Protein AF-A0A2N7QFS5-F1 (afdb_monomer)

Solvent-accessible surface area (backbone atoms only — not comparable to full-atom values): 12813 Å² total; pe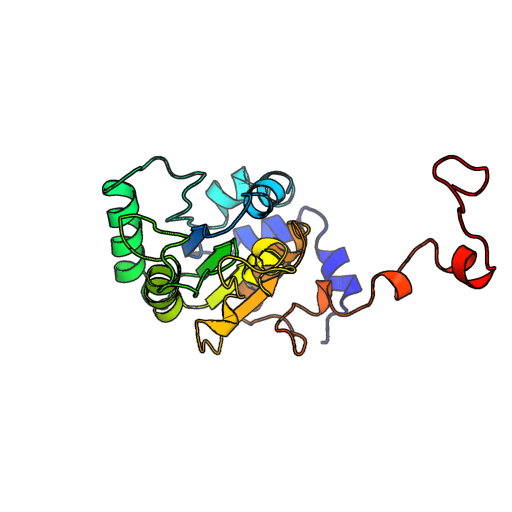r-residue (Å²): 133,88,78,50,54,72,53,57,63,63,58,55,58,63,67,45,46,48,54,57,39,69,69,47,76,77,53,56,38,32,38,43,47,81,53,61,56,82,60,46,51,65,55,30,39,65,71,32,74,70,56,23,47,65,49,35,61,75,63,37,37,38,73,72,36,36,84,93,76,49,90,60,60,72,71,56,35,54,47,45,48,53,52,47,50,65,76,36,52,54,62,23,37,31,38,36,33,21,13,39,30,56,40,88,82,8,65,86,38,62,58,96,88,39,30,44,52,58,50,46,51,59,55,53,73,39,28,54,34,37,34,22,40,16,28,21,8,42,64,3,33,78,64,35,37,90,87,27,90,48,42,29,29,18,52,70,81,78,42,97,58,95,52,57,36,27,43,57,33,94,45,31,65,37,61,61,57,51,50,52,51,51,44,30,67,73,69,72,41,81,70,66,56,49,99,79,32,27,44,36,74,80,63,64,67,60,68,69,85,72,38,94,58,41,69,38,56,77,71,69,60,64,57,90,47,94,78,45,96,68,90

Nearest PDB structures (foldseek):
  4c3o-assembly3_D  TM=9.818E-01  e=1.815E-27  Salmonella enterica subsp. enterica serovar Typhimurium str. LT2
  8pov-assembly1_S  TM=9.731E-01  e=1.815E-27  Cupriavidus necator H16
  7odh-assembly1_S  TM=9.703E-01  e=8.365E-27  Cupriavidus necator H16
  8poz-assembly1_S  TM=9.728E-01  e=2.469E-26  Cupriavidus necator H16
  5mdl-assembly1_S  TM=9.722E-01  e=5.648E-26  Cupriavidus necator H16

pLDDT: mean 91.13, std 14.05, range [33.97, 98.75]

Mean predicted aligned error: 5.47 Å

Sequence (231 aa):
MEVKPKEVIRIFRNSLMKRAFSKINPKPTFVWLHFMDCTGCSEALLRSDNPSIKDLLLDVINLEYHETLMAAGGKEAEKTLFQTIEKYKEKYFCVIEGAIPVKDGGVYCKIGGKTAKDILKKVANNAKLVISIGTCACFGGIPAAFPNPTGAVGVKDVIEKKKLINIPGCPPNPYNFLATLAYIFLFKKIPPLDDLGRPKFAYGELVHDLCERSDYYDEGKFAEAFGDEGH

Organism: NCBI:txid1295609

Radius of gyration: 19.21 Å; Cα contacts (8 Å, |Δi|>4): 396; chains: 1; bounding box: 46×45×60 Å

InterPro domains:
  IPR001821 [NiFe]-hydrogenase, small subunit [PTHR30013] (25-231)
  IPR001821 [NiFe]-hydrogenase, small subunit [TIGR00391] (25-231)
  IPR006137 NADH:ubiquinone oxidoreductase-like, 20kDa subunit [PF01058] (38-183)
  IPR037024 [NiFe]-hydrogenase, small subunit, N-terminal domain superfamily [G3DSA:3.40.50.700] (23-201)

Secondary structure (DSSP, 8-state):
----HHHHHHHTSTHHHHHHHHT--SPPEEEEEESB--SHHHHHHTT-BTTBHHHIIIII-EEEEETTT-S--HHHHHHHHHHHHHHTTTTSEEEEESBEE-GGGGTTSEETTEEHHHHHHHHHHT-SEEEEEHHHHHH-HHHHSTT-TT-EE-GGGT---SSEEEE-SSSPPHHHHHHHHHHHHHHSSPPPB-TTS-BHHHHSS-TGGG-TTHHHHHTT----STTSTT-

Foldseek 3Di:
DPQDLVNLVVCQPQPNLLVLQQPDPPAAEEAEDEWAAPCVQVVLQCVDVRVHPCCCPPRGHPHQYDVVPDPDDDPVNVVSLVVCLVVQFLRHEYEYHAWFFPPPNQVVTDDNNHHPLVVLASNVVRYVAYEYFECRQLANPPCCPPPNPRNTGHSVVRDVDPHYAYQYDSGHNSCLVSSQVSCCRNVVDGADADPSRYHCSRPVDDCQVVPPCVVCVVVVQDDPDPPPPSD

Structure (mmCIF, N/CA/C/O backbone):
data_AF-A0A2N7QFS5-F1
#
_entry.id   AF-A0A2N7QFS5-F1
#
loop_
_atom_site.group_PDB
_atom_site.id
_atom_site.type_symbol
_atom_site.label_atom_id
_atom_site.label_alt_id
_atom_site.label_comp_id
_atom_site.label_asym_id
_atom_site.label_entity_id
_atom_site.label_seq_id
_atom_site.pdbx_PDB_ins_code
_atom_site.Cartn_x
_atom_site.Cartn_y
_atom_site.Cartn_z
_atom_site.occupancy
_atom_site.B_iso_or_equiv
_atom_site.auth_seq_id
_atom_site.auth_comp_id
_atom_site.auth_asym_id
_atom_site.auth_atom_id
_atom_site.pdbx_PDB_model_num
ATOM 1 N N . MET A 1 1 ? -20.335 11.023 -18.443 1.00 33.97 1 MET A N 1
ATOM 2 C CA . MET A 1 1 ? -19.041 11.531 -18.945 1.00 33.97 1 MET A CA 1
ATOM 3 C C . MET A 1 1 ? -17.940 10.613 -18.447 1.00 33.97 1 MET A C 1
ATOM 5 O O . MET A 1 1 ? -17.610 10.658 -17.266 1.00 33.97 1 MET A O 1
ATOM 9 N N . GLU A 1 2 ? -17.443 9.730 -19.309 1.00 34.50 2 GLU A N 1
ATOM 10 C CA . GLU A 1 2 ? -16.210 8.981 -19.055 1.00 34.50 2 GLU A CA 1
ATOM 11 C C . GLU A 1 2 ? -15.035 9.953 -19.126 1.00 34.50 2 GLU A C 1
ATOM 13 O O . GLU A 1 2 ? -14.743 10.511 -20.180 1.00 34.50 2 GLU A O 1
ATOM 18 N N . VAL A 1 3 ? -14.391 10.204 -17.988 1.00 39.25 3 VAL A N 1
ATOM 19 C CA . VAL A 1 3 ? -13.138 10.960 -17.961 1.00 39.25 3 VAL A CA 1
ATOM 20 C C . VAL A 1 3 ? -12.052 10.015 -18.460 1.00 39.25 3 VAL A C 1
ATOM 22 O O . VAL A 1 3 ? -11.807 8.978 -17.841 1.00 39.25 3 VAL A O 1
ATOM 25 N N . LYS A 1 4 ? -11.425 10.346 -19.592 1.00 39.88 4 LYS A N 1
ATOM 26 C CA . LYS A 1 4 ? -10.359 9.523 -20.178 1.00 39.88 4 LYS A CA 1
ATOM 27 C C . LYS A 1 4 ? -9.166 9.449 -19.203 1.00 39.88 4 LYS A C 1
ATOM 29 O O . LYS A 1 4 ? -8.828 10.473 -18.606 1.00 39.88 4 LYS A O 1
ATOM 34 N N . PRO A 1 5 ? -8.465 8.306 -19.068 1.00 46.12 5 PRO A N 1
ATOM 35 C CA . PRO A 1 5 ? -7.315 8.155 -18.161 1.00 46.12 5 PRO A CA 1
ATOM 36 C C . PRO A 1 5 ? -6.239 9.248 -18.309 1.00 46.12 5 PRO A C 1
ATOM 38 O O . PRO A 1 5 ? -5.706 9.744 -17.319 1.00 46.12 5 PRO A O 1
ATOM 41 N N . LYS A 1 6 ? -5.988 9.709 -19.544 1.00 42.06 6 LYS A N 1
ATOM 42 C CA . LYS A 1 6 ? -5.042 10.802 -19.840 1.00 42.06 6 LYS A CA 1
ATOM 43 C C . LYS A 1 6 ? -5.505 12.171 -19.314 1.00 42.06 6 LYS A C 1
ATOM 45 O O . LYS A 1 6 ? -4.676 13.010 -18.966 1.00 42.06 6 LYS A O 1
ATOM 50 N N . GLU A 1 7 ? -6.813 12.405 -19.212 1.00 42.91 7 GLU A N 1
ATOM 51 C CA . GLU A 1 7 ? -7.356 13.639 -18.631 1.00 42.91 7 GLU A CA 1
ATOM 52 C C . GLU A 1 7 ? -7.262 13.638 -17.110 1.00 42.91 7 GLU A C 1
ATOM 54 O O . GLU A 1 7 ? -6.991 14.682 -16.532 1.00 42.91 7 GLU A O 1
ATOM 59 N N . VAL A 1 8 ? -7.386 12.472 -16.469 1.00 48.69 8 VAL A N 1
ATOM 60 C CA . VAL A 1 8 ? -7.174 12.316 -15.025 1.00 48.69 8 VAL A CA 1
ATOM 61 C C . VAL A 1 8 ? -5.762 12.797 -14.659 1.00 48.69 8 VAL A C 1
ATOM 63 O O . VAL A 1 8 ? -5.632 13.723 -13.864 1.00 48.69 8 VAL A O 1
ATOM 66 N N . ILE A 1 9 ? -4.719 12.302 -15.337 1.00 48.12 9 ILE A N 1
ATOM 67 C CA . ILE A 1 9 ? -3.317 12.717 -15.114 1.00 48.12 9 ILE A CA 1
ATOM 68 C C . ILE A 1 9 ? -3.094 14.211 -15.423 1.00 48.12 9 ILE A C 1
ATOM 70 O O . ILE A 1 9 ? -2.406 14.907 -14.677 1.00 48.12 9 ILE A O 1
ATOM 74 N N . ARG A 1 10 ? -3.719 14.755 -16.475 1.00 42.56 10 ARG A N 1
ATOM 75 C CA . ARG A 1 10 ? -3.583 16.177 -16.851 1.00 42.56 10 ARG A CA 1
ATOM 76 C C . ARG A 1 10 ? -4.344 17.137 -15.922 1.00 42.56 10 ARG A C 1
ATOM 78 O O . ARG A 1 10 ? -3.898 18.269 -15.726 1.00 42.56 10 ARG A O 1
ATOM 85 N N . ILE A 1 11 ? -5.445 16.695 -15.312 1.00 47.47 11 ILE A N 1
ATOM 86 C CA . ILE A 1 11 ? -6.173 17.415 -14.251 1.00 47.47 11 ILE A CA 1
ATOM 87 C C . ILE A 1 11 ? -5.319 17.511 -12.969 1.00 47.47 11 ILE A C 1
ATOM 89 O O . ILE A 1 11 ? -5.510 18.426 -12.169 1.00 47.47 11 ILE A O 1
ATOM 93 N N . PHE A 1 12 ? -4.316 16.645 -12.793 1.00 52.47 12 PHE A N 1
ATOM 94 C CA . PHE A 1 12 ? -3.469 16.570 -11.598 1.00 52.47 12 PHE A CA 1
ATOM 95 C C . PHE A 1 12 ? -2.256 17.522 -11.569 1.00 52.47 12 PHE A C 1
ATOM 97 O O . PHE A 1 12 ? -1.350 17.353 -10.757 1.00 52.47 12 PHE A O 1
ATOM 104 N N . ARG A 1 13 ? -2.258 18.590 -12.379 1.00 49.56 13 ARG A N 1
ATOM 105 C CA . ARG A 1 13 ? -1.255 19.671 -12.317 1.00 49.56 13 ARG A CA 1
ATOM 106 C C . ARG A 1 13 ? -1.499 20.580 -11.087 1.00 49.56 13 ARG A C 1
ATOM 108 O O . ARG A 1 13 ? -2.446 21.368 -11.068 1.00 49.56 13 ARG A O 1
ATOM 115 N N . ASN A 1 14 ? -0.643 20.441 -10.067 1.00 54.59 14 ASN A N 1
ATOM 116 C CA . ASN A 1 14 ? -0.419 21.185 -8.800 1.00 54.59 14 ASN A CA 1
ATOM 117 C C . ASN A 1 14 ? -1.606 21.862 -8.076 1.00 54.59 14 ASN A C 1
ATOM 119 O O . ASN A 1 14 ? -1.864 21.568 -6.911 1.00 54.59 14 ASN A O 1
ATOM 123 N N . SER A 1 15 ? -2.353 22.769 -8.710 1.00 55.06 15 SER A N 1
ATOM 124 C CA . SER A 1 15 ? -3.395 23.545 -8.010 1.00 55.06 15 SER A CA 1
ATOM 125 C C . SER A 1 15 ? -4.672 22.744 -7.721 1.00 55.06 15 SER A C 1
ATOM 127 O O . SER A 1 15 ? -5.364 23.005 -6.737 1.00 55.06 15 SER A O 1
ATOM 129 N N . LEU A 1 16 ? -4.990 21.756 -8.561 1.00 59.31 16 LEU A N 1
ATOM 130 C CA . LEU A 1 16 ? -6.246 21.006 -8.496 1.00 59.31 16 LEU A CA 1
ATOM 131 C C . LEU A 1 16 ? -6.242 19.921 -7.420 1.00 59.31 16 LEU A C 1
ATOM 133 O O . LEU A 1 16 ? -7.259 19.758 -6.756 1.00 59.31 16 LEU A O 1
ATOM 137 N N . MET A 1 17 ? -5.118 19.234 -7.188 1.00 64.94 17 MET A N 1
ATOM 138 C CA . MET A 1 17 ? -5.041 18.196 -6.152 1.00 64.94 17 MET A CA 1
ATOM 139 C C . MET A 1 17 ? -5.126 18.811 -4.750 1.00 64.94 17 MET A C 1
ATOM 141 O O . MET A 1 17 ? -5.938 18.385 -3.932 1.00 64.94 17 MET A O 1
ATOM 145 N N . LYS A 1 18 ? -4.396 19.908 -4.506 1.00 63.38 18 LYS A N 1
ATOM 146 C CA . LYS A 1 18 ? -4.493 20.662 -3.249 1.00 63.38 18 LYS A CA 1
ATOM 147 C C . LYS A 1 18 ? -5.902 21.226 -3.028 1.00 63.38 18 LYS A C 1
ATOM 149 O O . LYS A 1 18 ? -6.435 21.091 -1.934 1.00 63.38 18 LYS A O 1
ATOM 154 N N . ARG A 1 19 ? -6.555 21.760 -4.072 1.00 64.94 19 ARG A N 1
ATOM 155 C CA . ARG A 1 19 ? -7.967 22.205 -4.015 1.00 64.94 19 ARG A CA 1
ATOM 156 C C . ARG A 1 19 ? -8.964 21.062 -3.815 1.00 64.94 19 ARG A C 1
ATOM 158 O O . ARG A 1 19 ? -10.001 21.259 -3.187 1.00 64.94 19 ARG A O 1
ATOM 165 N N . ALA A 1 20 ? -8.691 19.893 -4.387 1.00 67.75 20 ALA A N 1
ATOM 166 C CA . ALA A 1 20 ? -9.524 18.711 -4.224 1.00 67.75 20 ALA A CA 1
ATOM 167 C C . ALA A 1 20 ? -9.516 18.254 -2.768 1.00 67.75 20 ALA A C 1
ATOM 169 O O . ALA A 1 20 ? -10.577 18.014 -2.194 1.00 67.75 20 ALA A O 1
ATOM 170 N N . PHE A 1 21 ? -8.327 18.207 -2.168 1.00 74.00 21 PHE A N 1
ATOM 171 C CA . PHE A 1 21 ? -8.167 17.823 -0.778 1.00 74.00 21 PHE A CA 1
ATOM 172 C C . PHE A 1 21 ? -8.603 18.920 0.207 1.00 74.00 21 PHE A C 1
ATOM 174 O O . PHE A 1 21 ? -9.218 18.599 1.219 1.00 74.00 21 PHE A O 1
ATOM 181 N N . SER A 1 22 ? -8.417 20.208 -0.113 1.00 69.81 22 SER A N 1
ATOM 182 C CA . SER A 1 22 ? -8.807 21.328 0.765 1.00 69.81 22 SER A CA 1
ATOM 183 C C . SER A 1 22 ? -10.317 21.443 1.000 1.00 69.81 22 SER A C 1
ATOM 185 O O . SER A 1 22 ? -10.750 22.142 1.911 1.00 69.81 22 SER A O 1
ATOM 187 N N . LYS A 1 23 ? -11.139 20.803 0.159 1.00 69.31 23 LYS A N 1
ATOM 188 C CA . LYS A 1 23 ? -12.603 20.768 0.307 1.00 69.31 23 LYS A CA 1
ATOM 189 C C . LYS A 1 23 ? -13.093 19.597 1.161 1.00 69.31 23 LYS A C 1
ATOM 191 O O . LYS A 1 23 ? -14.297 19.473 1.385 1.00 69.31 23 LYS A O 1
ATOM 196 N N . ILE A 1 24 ? -12.201 18.715 1.605 1.00 76.06 24 ILE A N 1
ATOM 197 C CA . ILE A 1 24 ? -12.582 17.523 2.355 1.00 76.06 24 ILE A CA 1
ATOM 198 C C . ILE A 1 24 ? -12.648 17.869 3.837 1.00 76.06 24 ILE A C 1
ATOM 200 O O . ILE A 1 24 ? -11.635 17.967 4.520 1.00 76.06 24 ILE A O 1
ATOM 204 N N . ASN A 1 25 ? -13.872 18.020 4.331 1.00 76.50 25 ASN A N 1
ATOM 205 C CA . ASN A 1 25 ? -14.160 18.195 5.745 1.00 76.50 25 ASN A CA 1
ATOM 206 C C . ASN A 1 25 ? -15.360 17.304 6.127 1.00 76.50 25 ASN A C 1
ATOM 208 O O . ASN A 1 25 ? -16.367 17.337 5.411 1.00 76.50 25 ASN A O 1
ATOM 212 N N . PRO A 1 26 ? -15.290 16.501 7.207 1.00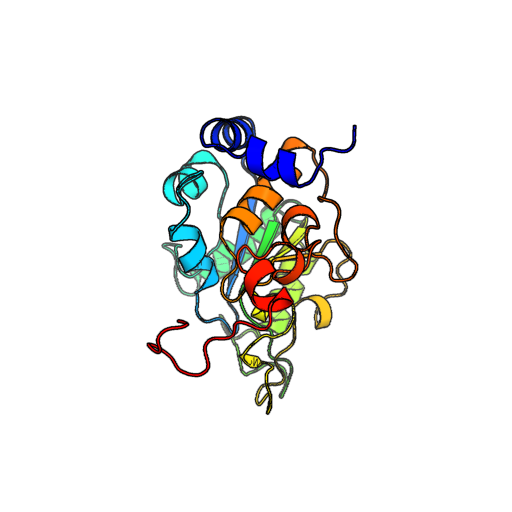 85.69 26 PRO A N 1
ATOM 213 C CA . PRO A 1 26 ? -14.120 16.244 8.059 1.00 85.69 26 PRO A CA 1
ATOM 214 C C . PRO A 1 26 ? -12.984 15.514 7.327 1.00 85.69 26 PRO A C 1
ATOM 216 O O . PRO A 1 26 ? -13.228 14.801 6.348 1.00 85.69 26 PRO A O 1
ATOM 219 N N . LYS A 1 27 ? -11.746 15.678 7.821 1.00 91.31 27 LYS A N 1
ATOM 220 C CA . LYS A 1 27 ? -10.575 14.948 7.310 1.00 91.31 27 LYS A CA 1
ATOM 221 C C . LYS A 1 27 ? -10.799 13.436 7.458 1.00 91.31 27 LYS A C 1
ATOM 223 O O . LYS A 1 27 ? -11.185 12.987 8.540 1.00 91.31 27 LYS A O 1
ATOM 228 N N . PRO A 1 28 ? -10.580 12.633 6.406 1.00 93.69 28 PRO A N 1
ATOM 229 C CA . PRO A 1 28 ? -10.709 11.187 6.478 1.00 93.69 28 PRO A CA 1
ATOM 230 C C . PRO A 1 28 ? -9.637 10.607 7.401 1.00 93.69 28 PRO A C 1
ATOM 232 O O . PRO A 1 28 ? -8.465 10.968 7.313 1.00 93.69 28 PRO A O 1
ATOM 235 N N . THR A 1 29 ? -10.055 9.690 8.269 1.00 97.25 29 THR A N 1
ATOM 236 C CA . THR A 1 29 ? -9.170 9.009 9.216 1.00 97.25 29 THR A CA 1
ATOM 237 C C . THR A 1 29 ? -8.467 7.825 8.565 1.00 97.25 29 THR A C 1
ATOM 239 O O . THR A 1 29 ? -9.117 7.022 7.891 1.00 97.25 29 THR A O 1
ATOM 242 N N . PHE A 1 30 ? -7.166 7.693 8.812 1.00 97.88 30 PHE A N 1
ATOM 243 C CA . PHE A 1 30 ? -6.310 6.626 8.308 1.00 97.88 30 PHE A CA 1
ATOM 244 C C . PHE A 1 30 ? -5.608 5.874 9.437 1.00 97.88 30 PHE A C 1
ATOM 246 O O . PHE A 1 30 ? -5.149 6.469 10.412 1.00 97.88 30 PHE A O 1
ATOM 253 N N . VAL A 1 31 ? -5.495 4.562 9.244 1.00 98.44 31 VAL A N 1
ATOM 254 C CA . VAL A 1 31 ? -4.625 3.649 9.992 1.00 98.44 31 VAL A CA 1
ATOM 255 C C . VAL A 1 31 ? -3.703 2.984 8.975 1.00 98.44 31 VAL A C 1
ATOM 257 O O . VAL A 1 31 ? -4.198 2.303 8.075 1.00 98.44 31 VAL A O 1
ATOM 260 N N . TRP A 1 32 ? -2.394 3.192 9.100 1.00 98.44 32 TRP A N 1
ATOM 261 C CA . TRP A 1 32 ? -1.369 2.615 8.230 1.00 98.44 32 TRP A CA 1
ATOM 262 C C . TRP A 1 32 ? -0.556 1.583 9.011 1.00 98.44 32 TRP A C 1
ATOM 264 O O . TRP A 1 32 ? 0.068 1.917 10.016 1.00 98.44 32 TRP A O 1
ATOM 274 N N . LEU A 1 33 ? -0.605 0.327 8.574 1.00 98.38 33 LEU A N 1
ATOM 275 C CA . LEU A 1 33 ? 0.080 -0.792 9.219 1.00 98.38 33 LEU A CA 1
ATOM 276 C C . LEU A 1 33 ? 1.265 -1.261 8.379 1.00 98.38 33 LEU A C 1
ATOM 278 O O . LEU A 1 33 ? 1.156 -1.330 7.153 1.00 98.38 33 LEU A O 1
ATOM 282 N N . HIS A 1 34 ? 2.334 -1.648 9.067 1.00 98.44 34 HIS A N 1
ATOM 283 C CA . HIS A 1 34 ? 3.533 -2.251 8.494 1.00 98.44 34 HIS A CA 1
ATOM 284 C C . HIS A 1 34 ? 3.603 -3.724 8.899 1.00 98.44 34 HIS A C 1
ATOM 286 O O . HIS A 1 34 ? 3.346 -4.065 10.054 1.00 98.44 34 HIS A O 1
ATOM 292 N N . PHE A 1 35 ? 3.917 -4.608 7.954 1.00 98.44 35 PHE A N 1
ATOM 293 C CA . PHE A 1 35 ? 4.120 -6.035 8.222 1.00 98.44 35 PHE A CA 1
ATOM 294 C C . PHE A 1 35 ? 5.489 -6.502 7.719 1.00 98.44 35 PHE A C 1
ATOM 296 O O . PHE A 1 35 ? 6.503 -6.021 8.205 1.00 98.44 35 PHE A O 1
ATOM 303 N N . MET A 1 36 ? 5.568 -7.457 6.783 1.00 98.25 36 MET A N 1
ATOM 304 C CA . MET A 1 36 ? 6.848 -7.781 6.139 1.00 98.25 36 MET A CA 1
ATOM 305 C C . MET A 1 36 ? 7.111 -6.787 5.009 1.00 98.25 36 MET A C 1
ATOM 307 O O . MET A 1 36 ? 6.863 -7.085 3.833 1.00 98.25 36 MET A O 1
ATOM 311 N N . ASP A 1 37 ? 7.538 -5.586 5.379 1.00 97.88 37 ASP A N 1
ATOM 312 C CA . ASP A 1 37 ? 7.873 -4.499 4.471 1.00 97.88 37 ASP A CA 1
ATOM 313 C C . ASP A 1 37 ? 9.355 -4.100 4.542 1.00 97.88 37 ASP A C 1
ATOM 315 O O . ASP A 1 37 ? 10.156 -4.665 5.284 1.00 97.88 37 ASP A O 1
ATOM 319 N N . CYS A 1 38 ? 9.721 -3.145 3.689 1.00 98.06 38 CYS A N 1
ATOM 320 C CA . CYS A 1 38 ? 11.017 -2.469 3.698 1.00 98.06 38 CYS A CA 1
ATOM 321 C C . CYS A 1 38 ? 10.865 -0.953 3.912 1.00 98.06 38 CYS A C 1
ATOM 323 O O . CYS A 1 38 ? 11.805 -0.206 3.641 1.00 98.06 38 CYS A O 1
ATOM 325 N N . THR A 1 39 ? 9.665 -0.495 4.295 1.00 98.50 39 THR A N 1
ATOM 326 C CA . THR A 1 39 ? 9.286 0.921 4.462 1.00 98.50 39 THR A CA 1
ATOM 327 C C . THR A 1 39 ? 9.344 1.759 3.174 1.00 98.50 39 THR A C 1
ATOM 329 O O . THR A 1 39 ? 9.107 2.968 3.179 1.00 98.50 39 THR A O 1
ATOM 332 N N . GLY A 1 40 ? 9.642 1.137 2.028 1.00 98.12 40 GLY A N 1
ATOM 333 C CA . GLY A 1 40 ? 9.787 1.828 0.751 1.00 98.12 40 GLY A CA 1
ATOM 334 C C . GLY A 1 40 ? 8.514 2.541 0.285 1.00 98.12 40 GLY A C 1
ATOM 335 O O . GLY A 1 40 ? 8.615 3.548 -0.415 1.00 98.12 40 GLY A O 1
ATOM 336 N N . CYS A 1 41 ? 7.317 2.067 0.654 1.00 98.19 41 CYS A N 1
ATOM 337 C CA . CYS A 1 41 ? 6.077 2.721 0.225 1.00 98.19 41 CYS A CA 1
ATOM 338 C C . CYS A 1 41 ? 5.806 3.985 1.049 1.00 98.19 41 CYS A C 1
ATOM 340 O O . CYS A 1 41 ? 5.438 5.009 0.467 1.00 98.19 41 CYS A O 1
ATOM 342 N N . SER A 1 42 ? 6.065 3.962 2.360 1.00 97.69 42 SER A N 1
ATOM 343 C CA . SER A 1 42 ? 6.096 5.185 3.175 1.00 97.69 42 SER A CA 1
ATOM 344 C C . SER A 1 42 ? 7.167 6.168 2.692 1.00 97.69 42 SER A C 1
ATOM 346 O O . SER A 1 42 ? 6.886 7.360 2.552 1.00 97.69 42 SER A O 1
ATOM 348 N N . GLU A 1 43 ? 8.367 5.690 2.349 1.00 97.94 43 GLU A N 1
ATOM 349 C CA . GLU A 1 43 ? 9.431 6.536 1.788 1.00 97.94 43 GLU A CA 1
ATOM 350 C C . GLU A 1 43 ? 9.047 7.146 0.434 1.00 97.94 43 GLU A C 1
ATOM 352 O O . GLU A 1 43 ? 9.357 8.307 0.170 1.00 97.94 43 GLU A O 1
ATOM 357 N N . ALA A 1 44 ? 8.314 6.424 -0.417 1.00 96.25 44 ALA A N 1
ATOM 358 C CA . ALA A 1 44 ? 7.795 6.982 -1.664 1.00 96.25 44 ALA A CA 1
ATOM 359 C C . ALA A 1 44 ? 6.840 8.155 -1.409 1.00 96.25 44 ALA A C 1
ATOM 361 O O . ALA A 1 44 ? 6.874 9.150 -2.134 1.00 96.25 44 ALA A O 1
ATOM 362 N N . LEU A 1 45 ? 6.016 8.084 -0.359 1.00 92.50 45 LEU A N 1
ATOM 363 C CA . LEU A 1 45 ? 5.089 9.161 -0.011 1.00 92.50 45 LEU A CA 1
ATOM 364 C C . LEU A 1 45 ? 5.818 10.450 0.388 1.00 92.50 45 LEU A C 1
ATOM 366 O O . LEU A 1 45 ? 5.370 11.542 0.040 1.00 92.50 45 LEU A O 1
ATOM 370 N N . LEU A 1 46 ? 6.978 10.337 1.037 1.00 93.06 46 LEU A N 1
ATOM 371 C CA . LEU A 1 46 ? 7.837 11.480 1.360 1.00 93.06 46 LEU A CA 1
ATOM 372 C C . LEU A 1 46 ? 8.392 12.197 0.114 1.00 93.06 46 LEU A C 1
ATOM 374 O O . LEU A 1 46 ? 8.916 13.297 0.242 1.00 93.06 46 LEU A O 1
ATOM 378 N N . ARG A 1 47 ? 8.305 11.586 -1.075 1.00 93.62 47 ARG A N 1
ATOM 379 C CA . ARG A 1 47 ? 8.804 12.128 -2.356 1.00 93.62 47 ARG A CA 1
ATOM 380 C C . ARG A 1 47 ? 7.675 12.740 -3.189 1.00 93.62 47 ARG A C 1
ATOM 382 O O . ARG A 1 47 ? 7.870 13.097 -4.346 1.00 93.62 47 ARG A O 1
ATOM 389 N N . SER A 1 48 ? 6.477 12.836 -2.613 1.00 89.69 48 SER A N 1
ATOM 390 C CA . SER A 1 48 ? 5.383 13.603 -3.196 1.00 89.69 48 SER A CA 1
ATOM 391 C C . SER A 1 48 ? 5.546 15.089 -2.891 1.00 89.69 48 SER A C 1
ATOM 393 O O . SER A 1 48 ? 5.912 15.464 -1.780 1.00 89.69 48 SER A O 1
ATOM 395 N N . ASP A 1 49 ? 5.210 15.927 -3.872 1.00 86.06 49 ASP A N 1
ATOM 396 C CA . ASP A 1 49 ? 5.203 17.387 -3.722 1.00 86.06 49 ASP A CA 1
ATOM 397 C C . ASP A 1 49 ? 3.780 17.961 -3.763 1.00 86.06 49 ASP A C 1
ATOM 399 O O . ASP A 1 49 ? 3.540 19.081 -3.313 1.00 86.06 49 ASP A O 1
ATOM 403 N N . ASN A 1 50 ? 2.811 17.213 -4.308 1.00 82.12 50 ASN A N 1
ATOM 404 C CA . ASN A 1 50 ? 1.456 17.707 -4.563 1.00 82.12 50 ASN A CA 1
ATOM 405 C C . ASN A 1 50 ? 0.362 16.654 -4.279 1.00 82.12 50 ASN A C 1
ATOM 407 O O . ASN A 1 50 ? -0.067 15.970 -5.204 1.00 82.12 50 ASN A O 1
ATOM 411 N N . PRO A 1 51 ? -0.173 16.569 -3.047 1.00 84.94 51 PRO A N 1
ATOM 412 C CA . PRO A 1 51 ? 0.313 17.247 -1.843 1.00 84.94 51 PRO A CA 1
ATOM 413 C C . PRO A 1 51 ? 1.675 16.706 -1.400 1.00 84.94 51 PRO A C 1
ATOM 415 O O . PRO A 1 51 ? 1.977 15.544 -1.648 1.00 84.94 51 PRO A O 1
ATOM 418 N N . SER A 1 52 ? 2.464 17.542 -0.724 1.00 88.31 52 SER A N 1
ATOM 419 C CA . SER A 1 52 ? 3.633 17.068 0.020 1.00 88.31 52 SER A CA 1
ATOM 420 C C . SER A 1 52 ? 3.206 16.232 1.224 1.00 88.31 52 SER A C 1
ATOM 422 O O . SER A 1 52 ? 2.065 16.351 1.678 1.00 88.31 52 SER A O 1
ATOM 424 N N . ILE A 1 53 ? 4.112 15.443 1.812 1.00 89.62 53 ILE A N 1
ATOM 425 C CA . ILE A 1 53 ? 3.809 14.723 3.063 1.00 89.62 53 ILE A CA 1
ATOM 426 C C . ILE A 1 53 ? 3.341 15.675 4.172 1.00 89.62 53 ILE A C 1
ATOM 428 O O . ILE A 1 53 ? 2.394 15.369 4.892 1.00 89.62 53 ILE A O 1
ATOM 432 N N . LYS A 1 54 ? 3.957 16.858 4.280 1.00 90.25 54 LYS A N 1
ATOM 433 C CA . LYS A 1 54 ? 3.573 17.880 5.257 1.00 90.25 54 LYS A CA 1
ATOM 434 C C . LYS A 1 54 ? 2.119 18.294 5.046 1.00 90.25 54 LYS A C 1
ATOM 436 O O . LYS A 1 54 ? 1.334 18.241 5.987 1.00 90.25 54 LYS A O 1
ATOM 441 N N . ASP A 1 55 ? 1.770 18.682 3.822 1.00 89.06 55 ASP A N 1
ATOM 442 C CA . ASP A 1 55 ? 0.407 19.103 3.494 1.00 89.06 55 ASP A CA 1
ATOM 443 C C . ASP A 1 55 ? -0.575 17.939 3.704 1.00 89.06 55 ASP A C 1
ATOM 445 O O . ASP A 1 55 ? -1.666 18.130 4.236 1.00 89.06 55 ASP A O 1
ATOM 449 N N . LEU A 1 56 ? -0.180 16.712 3.349 1.00 88.50 56 LEU A N 1
ATOM 450 C CA . LEU A 1 56 ? -1.002 15.522 3.537 1.00 88.50 56 LEU A CA 1
ATOM 451 C C . LEU A 1 56 ? -1.354 15.310 5.019 1.00 88.50 56 LEU A C 1
ATOM 453 O O . LEU A 1 56 ? -2.532 15.179 5.355 1.00 88.50 56 LEU A O 1
ATOM 457 N N . LEU A 1 57 ? -0.346 15.307 5.896 1.00 89.75 57 LEU A N 1
ATOM 458 C CA . LEU A 1 57 ? -0.507 15.057 7.331 1.00 89.75 57 LEU A CA 1
ATOM 459 C C . LEU A 1 57 ? -1.206 16.208 8.059 1.00 89.75 57 LEU A C 1
ATOM 461 O O . LEU A 1 57 ? -1.999 15.970 8.966 1.00 89.75 57 LEU A O 1
ATOM 465 N N . LEU A 1 58 ? -0.910 17.454 7.680 1.00 88.62 58 LEU A N 1
ATOM 466 C CA . LEU A 1 58 ? -1.438 18.622 8.381 1.00 88.62 58 LEU A CA 1
ATOM 467 C C . LEU A 1 58 ? -2.809 19.046 7.872 1.00 88.62 58 LEU A C 1
ATOM 469 O O . LEU A 1 58 ? -3.623 19.475 8.685 1.00 88.62 58 LEU A O 1
ATOM 473 N N . ASP A 1 59 ? -3.108 18.888 6.581 1.00 85.00 59 ASP A N 1
ATOM 474 C CA . ASP A 1 59 ? -4.283 19.513 5.962 1.00 85.00 59 ASP A CA 1
ATOM 475 C C . ASP A 1 59 ? -5.258 18.516 5.332 1.00 85.00 59 ASP A C 1
ATOM 477 O O . ASP A 1 59 ? -6.447 18.821 5.233 1.00 85.00 59 ASP A O 1
ATOM 481 N N . VAL A 1 60 ? -4.805 17.325 4.933 1.00 86.38 60 VAL A N 1
ATOM 482 C CA . VAL A 1 60 ? -5.605 16.441 4.070 1.00 86.38 60 VAL A CA 1
ATOM 483 C C . VAL A 1 60 ? -6.219 15.261 4.809 1.00 86.38 60 VAL A C 1
ATOM 485 O O . VAL A 1 60 ? -7.410 14.994 4.641 1.00 86.38 60 VAL A O 1
ATOM 488 N N . ILE A 1 61 ? -5.430 14.530 5.592 1.00 91.94 61 ILE A N 1
ATOM 489 C CA . ILE A 1 61 ? -5.882 13.319 6.285 1.00 91.94 61 ILE A CA 1
ATOM 490 C C . ILE A 1 61 ? -5.684 13.447 7.788 1.00 91.94 61 ILE A C 1
ATOM 492 O O . ILE A 1 61 ? -4.899 14.259 8.266 1.00 91.94 61 ILE A O 1
ATOM 496 N N . ASN A 1 62 ? -6.399 12.615 8.532 1.00 94.81 62 ASN A N 1
ATOM 497 C CA . ASN A 1 62 ? -6.115 12.373 9.935 1.00 94.81 62 ASN A CA 1
ATOM 498 C C . ASN A 1 62 ? -5.430 11.006 10.066 1.00 94.81 62 ASN A C 1
ATOM 500 O O . ASN A 1 62 ? -6.102 9.973 10.048 1.00 94.81 62 ASN A O 1
ATOM 504 N N . LEU A 1 63 ? -4.096 10.992 10.109 1.00 96.44 63 LEU A N 1
ATOM 505 C CA . LEU A 1 63 ? -3.306 9.768 10.247 1.00 96.44 63 LEU A CA 1
ATOM 506 C C . LEU A 1 63 ? -3.154 9.422 11.733 1.00 96.44 63 LEU A C 1
ATOM 508 O O . LEU A 1 63 ? -2.256 9.916 12.404 1.00 96.44 63 LEU A O 1
ATOM 512 N N . GLU A 1 64 ? -4.056 8.588 12.244 1.00 97.06 64 GLU A N 1
ATOM 513 C CA . GLU A 1 64 ? -4.118 8.248 13.675 1.00 97.06 64 GLU A CA 1
ATOM 514 C C . GLU A 1 64 ? -3.085 7.178 14.068 1.00 97.06 64 GLU A C 1
ATOM 516 O O . GLU A 1 64 ? -2.710 7.067 15.233 1.00 97.06 64 GLU A O 1
ATOM 521 N N . TYR A 1 65 ? -2.615 6.376 13.108 1.00 98.25 65 TYR A N 1
ATOM 522 C CA . TYR A 1 65 ? -1.618 5.337 13.356 1.00 98.25 65 TYR A CA 1
ATOM 523 C C . TYR A 1 65 ? -0.709 5.139 12.144 1.00 98.25 65 TYR A C 1
ATOM 525 O O . TYR A 1 65 ? -1.208 4.925 11.037 1.00 98.25 65 TYR A O 1
ATOM 533 N N . HIS A 1 66 ? 0.603 5.210 12.374 1.00 97.62 66 HIS A N 1
ATOM 534 C CA . HIS A 1 66 ? 1.660 4.908 11.407 1.00 97.62 66 HIS A CA 1
ATOM 535 C C . HIS A 1 66 ? 2.986 4.749 12.165 1.00 97.62 66 HIS A C 1
ATOM 537 O O . HIS A 1 66 ? 3.536 5.738 12.650 1.00 97.62 66 H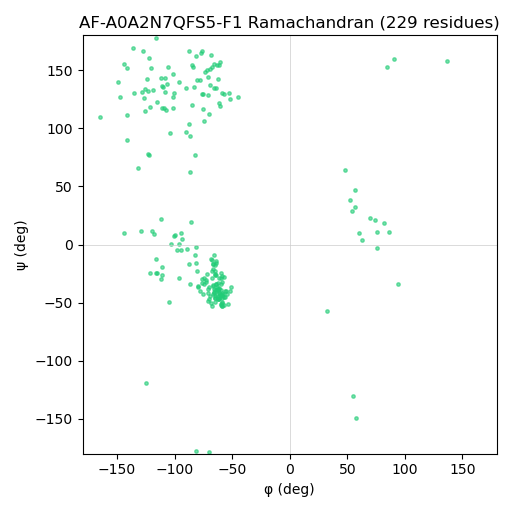IS A O 1
ATOM 543 N N . GLU A 1 67 ? 3.516 3.529 12.254 1.00 95.75 67 GLU A N 1
ATOM 544 C CA . GLU A 1 67 ? 4.639 3.182 13.150 1.00 95.75 67 GLU A CA 1
ATOM 545 C C . GLU A 1 67 ? 5.923 3.983 12.872 1.00 95.75 67 GLU A C 1
ATOM 547 O O . GLU A 1 67 ? 6.623 4.359 13.805 1.00 95.75 67 GLU A O 1
ATOM 552 N N . THR A 1 68 ? 6.200 4.322 11.608 1.00 95.38 68 THR A N 1
ATOM 553 C CA . THR A 1 68 ? 7.373 5.134 11.225 1.00 95.38 68 THR A CA 1
ATOM 554 C C . THR A 1 68 ? 7.285 6.615 11.622 1.00 95.38 68 THR A C 1
ATOM 556 O O . THR A 1 68 ? 8.317 7.268 11.745 1.00 95.38 68 THR A O 1
ATOM 559 N N . LEU A 1 69 ? 6.079 7.178 11.774 1.00 94.56 69 LEU A N 1
ATOM 560 C CA . LEU A 1 69 ? 5.875 8.632 11.916 1.00 94.56 69 LEU A CA 1
ATOM 561 C C . LEU A 1 69 ? 5.284 9.043 13.266 1.00 94.56 69 LEU A C 1
ATOM 563 O O . LEU A 1 69 ? 5.417 10.197 13.674 1.00 94.56 69 LEU A O 1
ATOM 567 N N . MET A 1 70 ? 4.576 8.137 13.940 1.00 95.81 70 MET A N 1
ATOM 568 C CA . MET A 1 70 ? 3.894 8.456 15.187 1.00 95.81 70 MET A CA 1
ATOM 569 C C . MET A 1 70 ? 4.879 8.670 16.340 1.00 95.81 70 MET A C 1
ATOM 571 O O . MET A 1 70 ? 5.882 7.978 16.464 1.00 95.81 70 MET A O 1
ATOM 575 N N . ALA A 1 71 ? 4.556 9.609 17.232 1.00 96.94 71 ALA A N 1
ATOM 576 C CA . ALA A 1 71 ? 5.386 9.886 18.405 1.00 96.94 71 ALA A CA 1
ATOM 577 C C . ALA A 1 71 ? 5.293 8.792 19.486 1.00 96.94 71 ALA A C 1
ATOM 579 O O . ALA A 1 71 ? 6.236 8.579 20.243 1.00 96.94 71 ALA A O 1
ATOM 580 N N . ALA A 1 72 ? 4.140 8.125 19.601 1.00 96.12 72 ALA A N 1
ATOM 581 C CA . ALA A 1 72 ? 3.917 7.102 20.617 1.00 96.12 72 ALA A CA 1
ATOM 582 C C . ALA A 1 72 ? 4.591 5.775 20.234 1.00 96.12 72 ALA A C 1
ATOM 584 O O . ALA A 1 72 ? 4.530 5.351 19.086 1.00 96.12 72 ALA A O 1
ATOM 585 N N . GLY A 1 73 ? 5.166 5.086 21.223 1.00 96.12 73 GLY A N 1
ATOM 586 C CA . GLY A 1 73 ? 5.775 3.763 21.068 1.00 96.12 73 GLY A CA 1
ATOM 587 C C . GLY A 1 73 ? 5.232 2.744 22.072 1.00 96.12 73 GLY A C 1
ATOM 588 O O . GLY A 1 73 ? 4.566 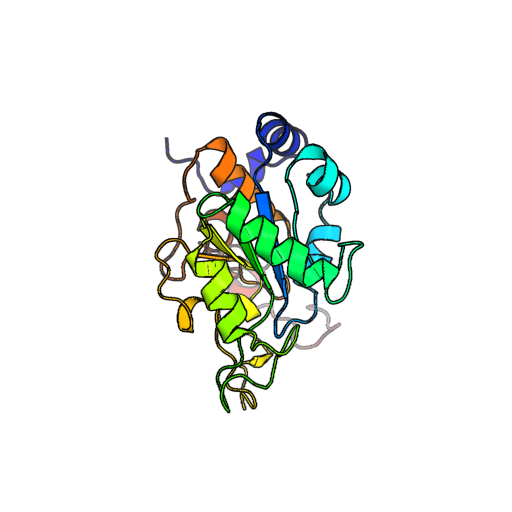3.094 23.051 1.00 96.12 73 GLY A O 1
ATOM 589 N N . GLY A 1 74 ? 5.518 1.463 21.833 1.00 95.81 74 GLY A N 1
ATOM 590 C CA . GLY A 1 74 ? 5.144 0.367 22.731 1.00 95.81 74 GLY A CA 1
ATOM 591 C C . GLY A 1 74 ? 3.642 0.321 23.038 1.00 95.81 74 GLY A C 1
ATOM 592 O O . GLY A 1 74 ? 2.803 0.391 22.141 1.00 95.81 74 GLY A O 1
ATOM 593 N N . LYS A 1 75 ? 3.293 0.223 24.327 1.00 96.50 75 LYS A N 1
ATOM 594 C CA . LYS A 1 75 ? 1.897 0.085 24.778 1.00 96.50 75 LYS A CA 1
ATOM 595 C C . LYS A 1 75 ? 1.015 1.279 24.408 1.00 96.50 75 LYS A C 1
ATOM 597 O O . LYS A 1 75 ? -0.165 1.079 24.132 1.00 96.50 75 LYS A O 1
ATOM 602 N N . GLU A 1 76 ? 1.564 2.494 24.378 1.00 97.25 76 GLU A N 1
ATOM 603 C CA . GLU A 1 76 ? 0.782 3.673 23.988 1.00 97.25 76 GLU A CA 1
ATOM 604 C C . GLU A 1 76 ? 0.443 3.640 22.495 1.00 97.25 76 GLU A C 1
ATOM 606 O O . GLU A 1 76 ? -0.685 3.954 22.129 1.00 97.25 76 GLU A O 1
ATOM 611 N N . ALA A 1 77 ? 1.352 3.159 21.638 1.00 97.19 77 ALA A N 1
ATOM 612 C CA . ALA A 1 77 ? 1.041 2.948 20.225 1.00 97.19 77 ALA A CA 1
ATOM 613 C C . ALA A 1 77 ? -0.077 1.907 20.038 1.00 97.19 77 ALA A C 1
ATOM 615 O O . ALA A 1 77 ? -1.038 2.150 19.304 1.00 97.19 77 ALA A O 1
ATOM 616 N N . GLU A 1 78 ? -0.005 0.773 20.749 1.00 96.25 78 GLU A N 1
ATOM 617 C CA . GLU A 1 78 ? -1.065 -0.246 20.722 1.00 96.25 78 GLU A CA 1
ATOM 618 C C . GLU A 1 78 ? -2.416 0.318 21.182 1.00 96.25 78 GLU A C 1
ATOM 620 O O . GLU A 1 78 ? -3.452 0.060 20.564 1.00 96.25 78 GLU A O 1
ATOM 625 N N . LYS A 1 79 ? -2.411 1.113 22.255 1.00 96.69 79 LYS A N 1
ATOM 626 C CA . LYS A 1 79 ? -3.607 1.778 22.774 1.00 96.69 79 LYS A CA 1
ATOM 627 C C . LYS A 1 79 ? -4.199 2.742 21.746 1.00 96.69 79 LYS A C 1
ATOM 629 O O . LYS A 1 79 ? -5.405 2.670 21.513 1.00 96.69 79 LYS A O 1
ATOM 634 N N . THR A 1 80 ? -3.379 3.567 21.092 1.00 97.06 80 THR A N 1
ATOM 635 C CA . THR A 1 80 ? -3.823 4.466 20.014 1.00 97.06 80 THR A CA 1
ATOM 636 C C . THR A 1 80 ? -4.493 3.690 18.884 1.00 97.06 80 THR A C 1
ATOM 638 O O . THR A 1 80 ? -5.589 4.060 18.455 1.00 97.06 80 THR A O 1
ATOM 641 N N . LEU A 1 81 ? -3.902 2.573 18.442 1.00 97.50 81 LEU A N 1
ATOM 642 C CA . LEU A 1 81 ? -4.502 1.722 17.412 1.00 97.50 81 LEU A CA 1
ATOM 643 C C . LEU A 1 81 ? -5.886 1.205 17.835 1.00 97.50 81 LEU A C 1
ATOM 645 O O . LEU A 1 81 ? -6.853 1.351 17.085 1.00 97.50 81 LEU A O 1
ATOM 649 N N . PHE A 1 82 ? -6.010 0.629 19.035 1.00 95.69 82 PHE A N 1
ATOM 650 C CA . PHE A 1 82 ? -7.290 0.086 19.507 1.00 95.69 82 PHE A CA 1
ATOM 651 C C . PHE A 1 82 ? -8.358 1.163 19.696 1.00 95.69 82 PHE A C 1
ATOM 653 O O . PHE A 1 82 ? -9.477 0.989 19.214 1.00 95.69 82 PHE A O 1
ATOM 660 N N . GLN A 1 83 ? -8.002 2.294 20.305 1.00 97.00 83 GLN A N 1
ATOM 661 C CA . GLN A 1 83 ? -8.918 3.422 20.479 1.00 97.00 83 GLN A CA 1
ATOM 662 C C . GLN A 1 83 ? -9.391 3.979 19.133 1.00 97.00 83 GLN A C 1
ATOM 664 O O . GLN A 1 83 ? -10.568 4.305 18.979 1.00 97.00 83 GLN A O 1
ATOM 669 N N . THR A 1 84 ? -8.504 4.040 18.137 1.00 97.00 84 THR A N 1
ATOM 670 C CA . THR A 1 84 ? -8.847 4.487 16.780 1.00 97.00 84 THR A CA 1
ATOM 671 C C . THR A 1 84 ? -9.839 3.537 16.116 1.00 97.00 84 THR A C 1
ATOM 673 O O . THR A 1 84 ? -10.844 3.986 15.560 1.00 97.00 84 THR A O 1
ATOM 676 N N . ILE A 1 85 ? -9.594 2.225 16.201 1.00 96.81 85 ILE A N 1
ATOM 677 C CA . ILE A 1 85 ? -10.489 1.207 15.634 1.00 96.81 85 ILE A CA 1
ATOM 678 C C . ILE A 1 85 ? -11.879 1.289 16.271 1.00 96.81 85 ILE A C 1
ATOM 680 O O . ILE A 1 85 ? -12.875 1.221 15.554 1.00 96.81 85 ILE A O 1
ATOM 684 N N . GLU A 1 86 ? -11.960 1.453 17.593 1.00 97.12 86 GLU A N 1
ATOM 685 C CA . GLU A 1 86 ? -13.233 1.563 18.313 1.00 97.12 86 GLU A CA 1
ATOM 686 C C . GLU A 1 86 ? -13.971 2.863 17.975 1.00 97.12 86 GLU A C 1
ATOM 688 O O . GLU A 1 86 ? -15.139 2.833 17.582 1.00 97.12 86 GLU A O 1
ATOM 693 N N . LYS A 1 87 ? -13.279 4.006 18.051 1.00 97.75 87 LYS A N 1
ATOM 694 C CA . LYS A 1 87 ? -13.857 5.337 17.813 1.00 97.75 87 LYS A CA 1
ATOM 695 C C . LYS A 1 87 ? -14.334 5.526 16.371 1.00 97.75 87 LYS A C 1
ATOM 697 O O . LYS A 1 87 ? -15.371 6.152 16.140 1.00 97.75 87 LYS A O 1
ATOM 702 N N . TYR A 1 88 ? -13.589 5.003 15.397 1.00 97.06 88 TYR A N 1
ATOM 703 C CA . TYR A 1 88 ? -13.854 5.197 13.968 1.00 97.06 88 TYR A CA 1
ATOM 704 C C . TYR A 1 88 ? -14.296 3.916 13.256 1.00 97.06 88 TYR A C 1
ATOM 706 O O . TYR A 1 88 ? -14.166 3.836 12.032 1.00 97.06 88 TYR A O 1
ATOM 714 N N . LYS A 1 89 ? -14.829 2.928 13.984 1.00 96.75 89 LYS A N 1
ATOM 715 C CA . LYS A 1 89 ? -15.309 1.659 13.420 1.00 96.75 89 LYS A CA 1
ATOM 716 C C . LYS A 1 89 ? -16.142 1.882 12.150 1.00 96.75 89 LYS A C 1
ATOM 718 O O . LYS A 1 89 ? -17.054 2.706 12.126 1.00 96.75 89 LYS A O 1
ATOM 723 N N . GLU A 1 90 ? -15.760 1.182 11.084 1.00 95.19 90 GLU A N 1
ATOM 724 C CA . GLU A 1 90 ? -16.309 1.231 9.718 1.00 95.19 90 GLU A CA 1
ATOM 725 C C . GLU A 1 90 ? -16.221 2.596 9.009 1.00 95.19 90 GLU A C 1
ATOM 727 O O . GLU A 1 90 ? -16.774 2.784 7.921 1.00 95.19 90 GLU A O 1
ATOM 732 N N . LYS A 1 91 ? -15.485 3.555 9.582 1.00 96.00 91 LYS A N 1
ATOM 733 C CA . LYS A 1 91 ? -15.330 4.925 9.064 1.00 96.00 91 LYS A CA 1
ATOM 734 C C . LYS A 1 91 ? -13.898 5.261 8.640 1.00 96.00 91 LYS A C 1
ATOM 736 O O . LYS A 1 91 ? -13.746 6.124 7.776 1.00 96.00 91 LYS A O 1
ATOM 741 N N . TYR A 1 92 ? -12.877 4.588 9.180 1.00 97.44 92 TYR A N 1
ATOM 742 C CA . TYR A 1 92 ? -11.473 4.816 8.802 1.00 97.44 92 TYR A CA 1
ATOM 743 C C . TYR A 1 92 ? -11.042 4.029 7.556 1.00 97.44 92 TYR A C 1
ATOM 745 O O . TYR A 1 92 ? -11.587 2.972 7.231 1.00 97.44 92 TYR A O 1
ATOM 753 N N . PHE A 1 93 ? -10.030 4.546 6.870 1.00 97.62 93 PHE A N 1
ATOM 754 C CA . PHE A 1 93 ? -9.305 3.867 5.804 1.00 97.62 93 PHE A CA 1
ATOM 755 C C . PHE A 1 93 ? -8.127 3.103 6.408 1.00 97.62 93 PHE A C 1
ATOM 757 O O . PHE A 1 93 ? -7.412 3.632 7.256 1.00 97.62 93 PHE A O 1
ATOM 764 N N . CYS A 1 94 ? -7.936 1.857 5.989 1.00 98.06 94 CYS A N 1
ATOM 765 C CA . CYS A 1 94 ? -6.820 1.033 6.434 1.00 98.06 94 CYS A CA 1
ATOM 766 C C . CYS A 1 94 ? -5.844 0.851 5.276 1.00 98.06 94 CYS A C 1
ATOM 768 O O . CYS A 1 94 ? -6.221 0.300 4.242 1.00 98.06 94 CYS A O 1
ATOM 770 N N . VAL A 1 95 ? -4.621 1.337 5.443 1.00 98.56 95 VAL A N 1
ATOM 771 C CA . VAL A 1 95 ? -3.525 1.132 4.498 1.00 98.56 95 VAL A CA 1
ATOM 772 C C . VAL A 1 95 ? -2.641 0.025 5.050 1.00 98.56 95 VAL A C 1
ATOM 774 O O . VAL A 1 95 ? -2.292 0.048 6.229 1.00 98.56 95 VAL A O 1
ATOM 777 N N . ILE A 1 96 ? -2.333 -0.959 4.213 1.00 98.62 96 ILE A N 1
ATOM 778 C CA . ILE A 1 96 ? -1.439 -2.060 4.557 1.00 98.62 96 ILE A CA 1
ATOM 779 C C . ILE A 1 96 ? -0.209 -1.976 3.669 1.00 98.62 96 ILE A C 1
ATOM 781 O O . ILE A 1 96 ? -0.327 -2.030 2.442 1.00 98.62 96 ILE A O 1
ATOM 785 N N . GLU A 1 97 ? 0.948 -1.888 4.308 1.00 98.56 97 GLU A N 1
ATOM 786 C CA . GLU A 1 97 ? 2.262 -1.997 3.695 1.00 98.56 97 GLU A CA 1
ATOM 787 C C . GLU A 1 97 ? 2.937 -3.300 4.146 1.00 98.56 97 GLU A C 1
ATOM 789 O O . GLU A 1 97 ? 2.889 -3.686 5.314 1.00 98.56 97 GLU A O 1
ATOM 794 N N . GLY A 1 98 ? 3.560 -4.001 3.197 1.00 98.62 98 GLY A N 1
ATOM 795 C CA . GLY A 1 98 ? 4.225 -5.278 3.457 1.00 98.62 98 GLY A CA 1
ATOM 796 C C . GLY A 1 98 ? 3.349 -6.518 3.287 1.00 98.62 98 GLY A C 1
ATOM 797 O O . GLY A 1 98 ? 2.119 -6.466 3.281 1.00 98.62 98 GLY A O 1
ATOM 798 N N . ALA A 1 99 ? 4.019 -7.654 3.108 1.00 98.69 99 ALA A N 1
ATOM 799 C CA . ALA A 1 99 ? 3.379 -8.954 2.934 1.00 98.69 99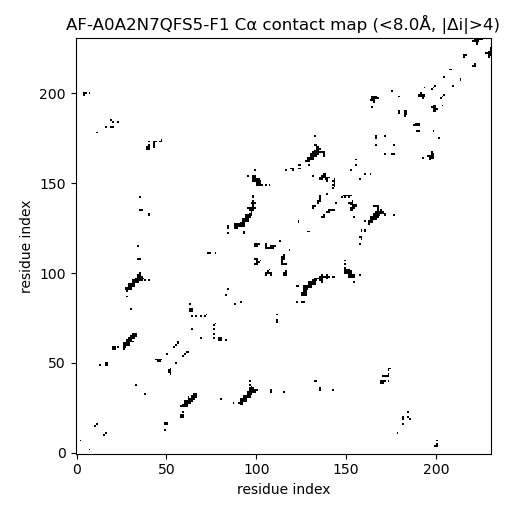 ALA A CA 1
ATOM 800 C C . ALA A 1 99 ? 2.963 -9.571 4.279 1.00 98.69 99 ALA A C 1
ATOM 802 O O . ALA A 1 99 ? 3.475 -9.195 5.338 1.00 98.69 99 ALA A O 1
ATOM 803 N N . ILE A 1 100 ? 2.063 -10.558 4.235 1.00 98.69 100 ILE A N 1
ATOM 804 C CA . ILE A 1 100 ? 1.551 -11.234 5.434 1.00 98.69 100 ILE A CA 1
ATOM 805 C C . ILE A 1 100 ? 2.145 -12.643 5.523 1.00 98.69 100 ILE A C 1
ATOM 807 O O . ILE A 1 100 ? 1.843 -13.464 4.658 1.00 98.69 100 ILE A O 1
ATOM 811 N N . PRO A 1 101 ? 2.963 -12.973 6.539 1.00 98.44 101 PRO A N 1
ATOM 812 C CA . PRO A 1 101 ? 3.432 -14.340 6.721 1.00 98.44 101 PRO A CA 1
ATOM 813 C C . PRO A 1 101 ? 2.315 -15.199 7.309 1.00 98.44 101 PRO A C 1
ATOM 815 O O . PRO A 1 101 ? 1.719 -14.839 8.330 1.00 98.44 101 PRO A O 1
ATOM 818 N N . VAL A 1 102 ? 2.043 -16.354 6.699 1.00 98.31 102 VAL A N 1
ATOM 819 C CA . VAL A 1 102 ? 1.028 -17.296 7.208 1.00 98.31 102 VAL A CA 1
ATOM 820 C C . VAL A 1 102 ? 1.589 -18.650 7.638 1.00 98.31 102 VAL A C 1
ATOM 822 O O . VAL A 1 102 ? 0.878 -19.393 8.318 1.00 98.31 102 VAL A O 1
ATOM 825 N N . LYS A 1 103 ? 2.844 -18.967 7.294 1.00 98.31 103 LYS A N 1
ATOM 826 C CA . LYS A 1 103 ? 3.500 -20.217 7.700 1.00 98.31 103 LYS A CA 1
ATOM 827 C C . LYS A 1 103 ? 3.785 -20.226 9.205 1.00 98.31 103 LYS A C 1
ATOM 829 O O . LYS A 1 103 ? 3.946 -19.168 9.814 1.00 98.31 103 LYS A O 1
ATOM 834 N N . ASP A 1 104 ? 3.804 -21.419 9.799 1.00 98.06 104 ASP A N 1
ATOM 835 C CA . ASP A 1 104 ? 4.111 -21.660 11.218 1.00 98.06 104 ASP A CA 1
ATOM 836 C C . ASP A 1 104 ? 3.265 -20.800 12.169 1.00 98.06 104 ASP A C 1
ATOM 838 O O . ASP A 1 104 ? 3.731 -20.262 13.169 1.00 98.06 104 ASP A O 1
ATOM 842 N N . GLY A 1 105 ? 1.989 -20.619 11.813 1.00 96.50 105 GLY A N 1
ATOM 843 C CA . GLY A 1 105 ? 1.050 -19.801 12.579 1.00 96.50 105 GLY A CA 1
ATOM 844 C C . GLY A 1 105 ? 1.246 -18.288 12.427 1.00 96.50 105 GLY A C 1
ATOM 845 O O . GLY A 1 105 ? 0.626 -17.536 13.169 1.00 96.50 105 GLY A O 1
ATOM 846 N N . GLY A 1 106 ? 2.066 -17.824 11.478 1.00 97.94 106 GLY A N 1
ATOM 847 C CA . GLY A 1 106 ? 2.304 -16.400 11.204 1.00 97.94 106 GLY A CA 1
ATOM 848 C C . GLY A 1 106 ? 3.321 -15.739 12.138 1.00 97.94 106 GLY A C 1
ATOM 849 O O . GLY A 1 106 ? 3.362 -14.514 12.243 1.00 97.94 106 GLY A O 1
ATOM 850 N N . VAL A 1 107 ? 4.147 -16.531 12.828 1.00 98.12 107 VAL A N 1
ATOM 851 C CA . VAL A 1 107 ? 5.107 -16.044 13.838 1.00 98.12 107 VAL A CA 1
ATOM 852 C C . VAL A 1 107 ? 6.234 -15.178 13.274 1.00 98.12 107 VAL A C 1
ATOM 854 O O . VAL A 1 107 ? 6.875 -14.457 14.032 1.00 98.12 107 VAL A O 1
ATOM 857 N N . TYR A 1 108 ? 6.455 -15.210 11.959 1.00 98.38 108 TYR A N 1
ATOM 858 C CA . TYR A 1 108 ? 7.524 -14.471 11.281 1.00 98.38 108 TYR A CA 1
ATOM 859 C C . TYR A 1 108 ? 7.337 -12.947 11.270 1.00 98.38 108 TYR A C 1
ATOM 861 O O . TYR A 1 108 ? 8.277 -12.225 10.957 1.00 98.38 108 TYR A O 1
ATOM 869 N N . CYS A 1 109 ? 6.153 -12.444 11.628 1.00 98.44 109 CYS A N 1
ATOM 870 C CA . CYS A 1 109 ? 5.933 -11.025 11.892 1.00 98.44 109 CYS A CA 1
ATOM 871 C C . CYS A 1 109 ? 4.982 -10.881 13.083 1.00 98.44 109 CYS A C 1
ATOM 873 O O . CYS A 1 109 ? 3.801 -11.241 13.000 1.00 98.44 109 CYS A O 1
ATOM 875 N N . LYS A 1 110 ? 5.507 -10.379 14.207 1.00 98.12 110 LYS A N 1
ATOM 876 C CA . LYS A 1 110 ? 4.744 -10.146 15.435 1.00 98.12 110 LYS A CA 1
ATOM 877 C C . LYS A 1 110 ? 4.953 -8.727 15.943 1.00 98.12 110 LYS A C 1
ATOM 879 O O . LYS A 1 110 ? 6.086 -8.300 16.126 1.00 98.12 110 LYS A O 1
ATOM 884 N N . ILE A 1 111 ? 3.852 -8.052 16.256 1.00 97.12 111 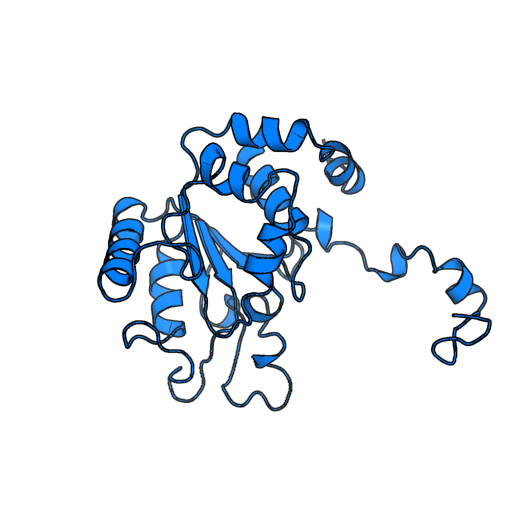ILE A N 1
ATOM 885 C CA . ILE A 1 111 ? 3.824 -6.683 16.782 1.00 97.12 111 ILE A CA 1
ATOM 886 C C . ILE A 1 111 ? 2.989 -6.716 18.063 1.00 97.12 111 ILE A C 1
ATOM 888 O O . ILE A 1 111 ? 1.887 -7.270 18.080 1.00 97.12 111 ILE A O 1
ATOM 892 N N . GLY A 1 112 ? 3.535 -6.223 19.179 1.00 94.75 112 GLY A N 1
ATOM 893 C CA . GLY A 1 112 ? 2.847 -6.295 20.480 1.00 94.75 112 GLY A CA 1
ATOM 894 C C . GLY A 1 112 ? 2.468 -7.728 20.893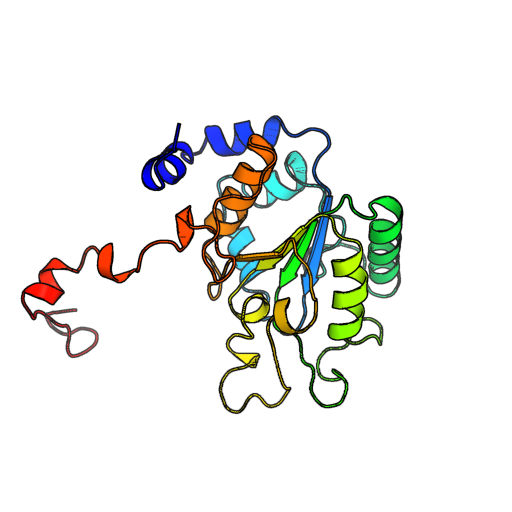 1.00 94.75 112 GLY A C 1
ATOM 895 O O . GLY A 1 112 ? 1.407 -7.970 21.466 1.00 94.75 112 GLY A O 1
ATOM 896 N N . GLY A 1 113 ? 3.283 -8.718 20.504 1.00 96.19 113 GLY A N 1
ATOM 897 C CA . GLY A 1 113 ? 3.034 -10.141 20.764 1.00 96.19 113 GLY A CA 1
ATOM 898 C C . GLY A 1 113 ? 1.963 -10.808 19.887 1.00 96.19 113 GLY A C 1
ATOM 899 O O . GLY A 1 113 ? 1.797 -12.026 19.987 1.00 96.19 113 GLY A O 1
ATOM 900 N N . LYS A 1 114 ? 1.286 -10.067 19.001 1.00 97.81 114 LYS A N 1
ATOM 901 C CA . LYS A 1 114 ? 0.238 -10.562 18.087 1.00 97.81 114 LYS A CA 1
ATOM 902 C C . LYS A 1 114 ? 0.805 -10.741 16.683 1.00 97.81 114 LYS A C 1
ATOM 904 O O . LYS A 1 114 ? 1.685 -9.985 16.284 1.00 97.81 114 LYS A O 1
ATOM 909 N N . THR A 1 115 ? 0.323 -11.730 15.936 1.00 98.50 115 THR A N 1
ATOM 910 C CA . THR A 1 115 ? 0.792 -11.950 14.559 1.00 98.50 115 THR A CA 1
ATOM 911 C C . THR A 1 115 ? 0.262 -10.864 13.622 1.00 98.50 115 THR A C 1
ATOM 913 O O . THR A 1 115 ? -0.845 -10.353 13.819 1.00 98.50 115 THR A O 1
ATOM 916 N N . ALA A 1 116 ? 1.013 -10.548 12.566 1.00 98.19 116 ALA A N 1
ATOM 917 C CA . ALA A 1 116 ? 0.559 -9.661 11.492 1.00 98.19 116 ALA A CA 1
ATOM 918 C C . ALA A 1 116 ? -0.802 -10.090 10.922 1.00 98.19 116 ALA A C 1
ATOM 920 O O . ALA A 1 116 ? -1.681 -9.263 10.697 1.00 98.19 116 ALA A O 1
ATOM 921 N N . LYS A 1 117 ? -1.010 -11.403 10.765 1.00 97.75 117 LYS A N 1
ATOM 922 C CA . LYS A 1 117 ? -2.271 -12.001 10.312 1.00 97.75 117 LYS A CA 1
ATOM 923 C C . LYS A 1 117 ? -3.451 -11.643 11.226 1.00 97.75 117 LYS A C 1
ATOM 925 O O . LYS A 1 117 ? -4.512 -11.263 10.728 1.00 97.75 117 LYS A O 1
ATOM 930 N N . ASP A 1 118 ? -3.280 -11.745 12.543 1.00 97.69 118 ASP A N 1
ATOM 931 C CA . ASP A 1 118 ? -4.344 -11.446 13.512 1.00 97.69 118 ASP A CA 1
ATOM 932 C C . ASP A 1 118 ? -4.635 -9.947 13.588 1.00 97.69 118 ASP A C 1
ATOM 934 O O . ASP A 1 118 ? -5.800 -9.533 13.618 1.00 97.69 118 ASP A O 1
ATOM 938 N N . ILE A 1 119 ? -3.577 -9.129 13.569 1.00 98.00 119 ILE A N 1
ATOM 939 C CA . ILE A 1 119 ? -3.692 -7.670 13.514 1.00 98.00 119 ILE A CA 1
ATOM 940 C C . ILE A 1 119 ? -4.450 -7.275 12.246 1.00 98.00 119 ILE A C 1
ATOM 942 O O . ILE A 1 119 ? -5.463 -6.581 12.341 1.00 98.00 119 ILE A O 1
ATOM 946 N N . LEU A 1 120 ? -4.035 -7.786 11.081 1.00 97.44 120 LEU A N 1
ATOM 947 C CA . LEU A 1 120 ? -4.692 -7.528 9.803 1.00 97.44 120 LEU A CA 1
ATOM 948 C C . LEU A 1 120 ? -6.179 -7.866 9.873 1.00 97.44 120 LEU A C 1
ATOM 950 O O . LEU A 1 120 ? -6.998 -7.014 9.549 1.00 97.44 120 LEU A O 1
ATOM 954 N N . LYS A 1 121 ? -6.558 -9.064 10.333 1.00 96.06 121 LYS A N 1
ATOM 955 C CA . LYS A 1 121 ? -7.977 -9.444 10.432 1.00 96.06 121 LYS A CA 1
ATOM 956 C C . LYS A 1 121 ? -8.763 -8.486 11.325 1.00 96.06 121 LYS A C 1
ATOM 958 O O . LYS A 1 121 ? -9.849 -8.049 10.944 1.00 96.06 121 LYS A O 1
ATOM 963 N N . LYS A 1 122 ? -8.218 -8.114 12.488 1.00 95.50 122 LYS A N 1
ATOM 964 C CA . LYS A 1 122 ? -8.890 -7.195 13.418 1.00 95.50 122 LYS A CA 1
ATOM 965 C C . LYS A 1 122 ? -9.057 -5.798 12.818 1.00 95.50 122 LYS A C 1
ATOM 967 O O . LYS A 1 122 ? -10.162 -5.254 12.854 1.00 95.50 122 LYS A O 1
ATOM 972 N N . VAL A 1 123 ? -7.994 -5.218 12.265 1.00 96.62 123 VAL A N 1
ATOM 973 C CA . VAL A 1 123 ? -8.023 -3.843 11.743 1.00 96.62 123 VAL A CA 1
ATOM 974 C C . VAL A 1 123 ? -8.754 -3.777 10.404 1.00 96.62 123 VAL A C 1
ATOM 976 O O . VAL A 1 123 ? -9.586 -2.896 10.197 1.00 96.62 123 VAL A O 1
ATOM 979 N N . ALA A 1 124 ? -8.525 -4.721 9.496 1.00 95.62 124 ALA A N 1
ATOM 980 C CA . ALA A 1 124 ? -9.182 -4.716 8.200 1.00 95.62 124 ALA A CA 1
ATOM 981 C C . ALA A 1 124 ? -10.689 -4.942 8.324 1.00 95.62 124 ALA A C 1
ATOM 983 O O . ALA A 1 124 ? -11.438 -4.228 7.666 1.00 95.62 124 ALA A O 1
ATOM 984 N N . ASN A 1 125 ? -11.176 -5.850 9.177 1.00 93.50 125 ASN A N 1
ATOM 985 C CA . ASN A 1 125 ? -12.621 -6.109 9.283 1.00 93.50 125 ASN A CA 1
ATOM 986 C C . ASN A 1 125 ? -13.421 -4.901 9.791 1.00 93.50 125 ASN A C 1
ATOM 988 O O . ASN A 1 125 ? -14.583 -4.753 9.435 1.00 93.50 125 ASN A O 1
ATOM 992 N N . ASN A 1 126 ? -12.790 -4.006 10.553 1.00 95.19 126 ASN A N 1
ATOM 993 C CA . ASN A 1 126 ? -13.428 -2.800 11.080 1.00 95.19 126 ASN A CA 1
ATOM 994 C C . ASN A 1 126 ? -13.180 -1.549 10.215 1.00 95.19 126 ASN A C 1
ATOM 996 O O . ASN A 1 126 ? -13.666 -0.477 10.557 1.00 95.19 126 ASN A O 1
ATOM 1000 N N . ALA A 1 127 ? -12.444 -1.642 9.103 1.00 97.00 127 ALA A N 1
ATOM 1001 C CA . ALA A 1 127 ? -12.172 -0.491 8.237 1.00 97.00 127 ALA A CA 1
ATOM 1002 C C . ALA A 1 127 ? -13.309 -0.233 7.227 1.00 97.00 127 ALA A C 1
ATOM 1004 O O . ALA A 1 127 ? -13.960 -1.161 6.748 1.00 97.00 127 ALA A O 1
ATOM 1005 N N . LYS A 1 128 ? -13.479 1.013 6.785 1.00 95.94 128 LYS A N 1
ATOM 1006 C CA . LYS A 1 128 ? -14.378 1.386 5.676 1.00 95.94 128 LYS A CA 1
ATOM 1007 C C . LYS A 1 128 ? -13.913 0.828 4.327 1.00 95.94 128 LYS A C 1
ATOM 1009 O O . LYS A 1 128 ? -14.717 0.360 3.518 1.00 95.94 128 LYS A O 1
ATOM 1014 N N . LEU A 1 129 ? -12.608 0.917 4.086 1.00 97.19 129 LEU A N 1
ATOM 1015 C CA . LEU A 1 129 ? -11.911 0.520 2.864 1.00 97.19 129 LEU A CA 1
ATOM 1016 C C . LEU A 1 129 ? -10.502 0.073 3.255 1.00 97.19 129 LEU A C 1
ATOM 1018 O O . LEU A 1 129 ? -9.893 0.698 4.126 1.00 97.19 129 LEU A O 1
ATOM 1022 N N . VAL A 1 130 ? -10.010 -0.996 2.631 1.00 98.06 130 VAL A N 1
ATOM 1023 C CA . VAL A 1 130 ? -8.609 -1.417 2.759 1.00 98.06 130 VAL A CA 1
ATOM 1024 C C . VAL A 1 130 ? -7.873 -1.081 1.470 1.00 98.06 130 VAL A C 1
ATOM 1026 O O . VAL A 1 130 ? -8.419 -1.246 0.377 1.00 98.06 130 VAL A O 1
ATOM 1029 N N . ILE A 1 131 ? -6.654 -0.582 1.606 1.00 98.62 131 ILE A N 1
ATOM 1030 C CA . ILE A 1 131 ? -5.764 -0.247 0.502 1.00 98.62 131 ILE A CA 1
ATOM 1031 C C . ILE A 1 131 ? -4.457 -0.994 0.750 1.00 98.62 131 ILE A C 1
ATOM 1033 O O . ILE A 1 131 ? -3.767 -0.721 1.729 1.00 98.62 131 ILE A O 1
ATOM 1037 N N . SER A 1 132 ? -4.124 -1.927 -0.131 1.00 98.56 132 SER A N 1
ATOM 1038 C CA . SER A 1 132 ? -2.800 -2.539 -0.158 1.00 98.56 132 SER A CA 1
ATOM 1039 C C . SER A 1 132 ? -1.873 -1.646 -0.967 1.00 98.56 132 SER A C 1
ATOM 1041 O O . SER A 1 132 ? -2.132 -1.403 -2.150 1.00 98.56 132 SER A O 1
ATOM 1043 N N . ILE A 1 133 ? -0.804 -1.156 -0.343 1.00 98.69 133 ILE A N 1
ATOM 1044 C CA . ILE A 1 133 ? 0.217 -0.351 -1.011 1.00 98.69 133 ILE A CA 1
ATOM 1045 C C . ILE A 1 133 ? 1.507 -1.159 -1.158 1.00 98.69 133 ILE A C 1
ATOM 1047 O O . ILE A 1 133 ? 1.983 -1.808 -0.227 1.00 98.69 133 ILE A O 1
ATOM 1051 N N . GLY A 1 134 ? 2.048 -1.149 -2.372 1.00 98.75 134 GLY A N 1
ATOM 1052 C CA . GLY A 1 134 ? 3.228 -1.916 -2.731 1.00 98.75 134 GLY A CA 1
ATOM 1053 C C . GLY A 1 134 ? 2.931 -3.359 -3.122 1.00 98.75 134 GLY A C 1
ATOM 1054 O O . GLY A 1 134 ? 1.954 -3.979 -2.689 1.00 98.75 134 GLY A O 1
ATOM 1055 N N . THR A 1 135 ? 3.802 -3.916 -3.962 1.00 98.75 135 THR A N 1
ATOM 1056 C CA . THR A 1 135 ? 3.663 -5.289 -4.471 1.00 98.75 135 THR A CA 1
ATOM 1057 C C . THR A 1 135 ? 3.635 -6.317 -3.336 1.00 98.75 135 THR A C 1
ATOM 1059 O O . THR A 1 135 ? 2.904 -7.300 -3.439 1.00 98.75 135 THR A O 1
ATOM 1062 N N . CYS A 1 136 ? 4.343 -6.064 -2.227 1.00 98.75 136 CYS A N 1
ATOM 1063 C CA . CYS A 1 136 ? 4.325 -6.924 -1.042 1.00 98.75 136 CYS A CA 1
ATOM 1064 C C . CYS A 1 136 ? 2.911 -7.079 -0.455 1.00 98.75 136 CYS A C 1
ATOM 1066 O O . CYS A 1 136 ? 2.426 -8.198 -0.324 1.00 98.75 136 CYS A O 1
ATOM 1068 N N . ALA A 1 137 ? 2.203 -5.980 -0.179 1.00 98.69 137 ALA A N 1
ATOM 1069 C CA . ALA A 1 137 ? 0.846 -6.048 0.373 1.00 98.69 137 ALA A CA 1
ATOM 1070 C C . ALA A 1 137 ? -0.197 -6.501 -0.658 1.00 98.69 137 ALA A C 1
ATOM 1072 O O . ALA A 1 137 ? -1.181 -7.158 -0.311 1.00 98.69 137 ALA A O 1
ATOM 1073 N N . CYS A 1 138 ? -0.006 -6.153 -1.933 1.00 98.38 138 CYS A N 1
ATOM 1074 C CA . CYS A 1 138 ? -0.944 -6.535 -2.987 1.00 98.38 138 CYS A CA 1
ATOM 1075 C C . CYS A 1 138 ? -0.896 -8.045 -3.267 1.00 98.38 138 CYS A C 1
ATOM 1077 O O . CYS A 1 138 ? -1.947 -8.680 -3.366 1.00 98.38 138 CYS A O 1
ATOM 1079 N N . PHE A 1 139 ? 0.312 -8.608 -3.399 1.00 98.31 139 PHE A N 1
ATOM 1080 C CA . PHE A 1 139 ? 0.532 -9.932 -3.998 1.00 98.31 139 PHE A CA 1
ATOM 1081 C C . PHE A 1 139 ? 1.663 -10.749 -3.340 1.00 98.31 139 PHE A C 1
ATOM 1083 O O . PHE A 1 139 ? 2.087 -11.755 -3.897 1.00 98.31 139 PHE A O 1
ATOM 1090 N N . GLY A 1 140 ? 2.201 -10.320 -2.196 1.00 98.44 140 GLY A N 1
ATOM 1091 C CA . GLY A 1 140 ? 3.298 -10.991 -1.488 1.00 98.44 140 GLY A CA 1
ATOM 1092 C C . GLY A 1 140 ? 4.696 -10.459 -1.833 1.00 98.44 140 GLY A C 1
ATOM 1093 O O . GLY A 1 140 ? 5.536 -10.356 -0.944 1.00 98.44 140 GLY A O 1
ATOM 1094 N N . GLY A 1 141 ? 4.936 -10.022 -3.075 1.00 98.19 141 GLY A N 1
ATOM 1095 C CA . GLY A 1 141 ? 6.172 -9.335 -3.490 1.00 98.19 141 GLY A CA 1
ATOM 1096 C C . GLY A 1 141 ? 7.459 -10.133 -3.254 1.00 98.19 141 GLY A C 1
ATOM 1097 O O . GLY A 1 141 ? 7.450 -11.359 -3.308 1.00 98.19 141 GLY A O 1
ATOM 1098 N N . ILE A 1 142 ? 8.571 -9.432 -2.993 1.00 98.25 142 ILE A N 1
ATOM 1099 C CA . ILE A 1 142 ? 9.879 -10.059 -2.725 1.00 98.25 142 ILE A CA 1
ATOM 1100 C C . ILE A 1 142 ? 9.820 -11.083 -1.574 1.00 98.25 142 ILE A C 1
ATOM 1102 O O . ILE A 1 142 ? 10.350 -12.175 -1.764 1.00 98.25 142 ILE A O 1
ATOM 1106 N N . PRO A 1 143 ? 9.137 -10.831 -0.434 1.00 98.19 143 PRO A N 1
ATOM 1107 C CA . PRO A 1 143 ? 8.988 -11.843 0.617 1.00 98.19 143 PRO A CA 1
ATOM 1108 C C . PRO A 1 143 ? 8.341 -13.161 0.160 1.00 98.19 143 PRO A C 1
ATOM 1110 O O . PRO A 1 143 ? 8.614 -14.206 0.746 1.00 98.19 143 PRO A O 1
ATOM 1113 N N . ALA A 1 144 ? 7.484 -13.115 -0.866 1.00 98.50 144 ALA A N 1
ATOM 1114 C CA . ALA A 1 144 ? 6.797 -14.282 -1.422 1.00 98.50 144 ALA A CA 1
ATOM 1115 C C . ALA A 1 144 ? 7.511 -14.909 -2.630 1.00 98.50 144 ALA A C 1
ATOM 1117 O O . ALA A 1 144 ? 7.068 -15.950 -3.120 1.00 98.50 144 ALA A O 1
ATOM 1118 N N . ALA A 1 145 ? 8.595 -14.298 -3.118 1.00 98.31 145 ALA A N 1
ATOM 1119 C CA . ALA A 1 145 ? 9.404 -14.867 -4.190 1.00 98.31 145 ALA A CA 1
ATOM 1120 C C . ALA A 1 145 ? 10.008 -16.210 -3.756 1.00 98.31 145 ALA A C 1
ATOM 1122 O O . ALA A 1 145 ? 10.210 -16.454 -2.565 1.00 98.31 145 ALA A O 1
ATOM 1123 N N . PHE A 1 146 ? 10.308 -17.087 -4.720 1.00 97.38 146 PHE A N 1
ATOM 1124 C CA . PHE A 1 146 ? 10.942 -18.376 -4.435 1.00 97.38 146 PHE A CA 1
ATOM 1125 C C . PHE A 1 146 ? 12.221 -18.172 -3.595 1.00 97.38 146 PHE A C 1
ATOM 1127 O O . PHE A 1 146 ? 13.046 -17.336 -3.967 1.00 97.38 146 PHE A O 1
ATOM 1134 N N . PRO A 1 147 ? 12.413 -18.903 -2.476 1.00 97.94 147 PRO A N 1
ATOM 1135 C CA . PRO A 1 147 ? 11.667 -20.091 -2.033 1.00 97.94 147 PRO A CA 1
ATOM 1136 C C . PRO A 1 147 ? 10.495 -19.837 -1.055 1.00 97.94 147 PRO A C 1
ATOM 1138 O O . PRO A 1 147 ? 9.970 -20.792 -0.493 1.00 97.94 147 PRO A O 1
ATOM 1141 N N . ASN A 1 148 ? 10.086 -18.587 -0.824 1.00 98.50 148 ASN A N 1
ATOM 1142 C CA . ASN A 1 148 ? 9.022 -18.169 0.104 1.00 98.50 148 ASN A CA 1
ATOM 1143 C C . ASN A 1 148 ? 9.131 -18.803 1.514 1.00 98.50 148 ASN A C 1
ATOM 1145 O O . ASN A 1 148 ? 8.260 -19.571 1.943 1.00 98.50 148 ASN A O 1
ATOM 1149 N N . PRO A 1 149 ? 10.205 -18.500 2.268 1.00 98.31 149 PRO A N 1
ATOM 1150 C CA . PRO A 1 149 ? 10.522 -19.207 3.510 1.00 98.31 149 PRO A CA 1
ATOM 1151 C C . PRO A 1 149 ? 9.480 -19.017 4.623 1.00 98.31 149 PRO A C 1
ATOM 1153 O O . PRO A 1 149 ? 9.338 -19.902 5.471 1.00 98.31 149 PRO A O 1
ATOM 1156 N N . THR A 1 150 ? 8.746 -17.897 4.612 1.00 98.56 150 THR A N 1
ATOM 1157 C CA . THR A 1 150 ? 7.776 -17.498 5.649 1.00 98.56 150 THR A CA 1
ATOM 1158 C C . THR A 1 150 ? 6.316 -17.728 5.245 1.00 98.56 150 THR A C 1
ATOM 1160 O O . THR A 1 150 ? 5.403 -17.420 6.019 1.00 98.56 150 THR A O 1
ATOM 1163 N N . GLY A 1 151 ? 6.069 -18.260 4.041 1.00 98.44 151 GLY A N 1
ATOM 1164 C CA . GLY A 1 151 ? 4.725 -18.339 3.467 1.00 98.44 151 GLY A CA 1
ATOM 1165 C C . GLY A 1 151 ? 4.075 -16.959 3.381 1.00 98.44 151 GLY A C 1
ATOM 1166 O O . GLY A 1 151 ? 2.957 -16.775 3.854 1.00 98.44 151 GLY A O 1
ATOM 1167 N N . ALA A 1 152 ? 4.805 -15.971 2.873 1.00 98.69 152 ALA A N 1
ATOM 1168 C CA . ALA A 1 152 ? 4.309 -14.633 2.615 1.00 98.69 152 ALA A CA 1
ATOM 1169 C C . ALA A 1 152 ? 3.218 -14.659 1.535 1.00 98.69 152 ALA A C 1
ATOM 1171 O O . ALA A 1 152 ? 3.385 -15.301 0.496 1.00 98.69 152 ALA A O 1
ATOM 1172 N N . VAL A 1 153 ? 2.126 -13.937 1.779 1.00 98.62 153 VAL A N 1
ATOM 1173 C CA . VAL A 1 153 ? 1.001 -13.763 0.848 1.00 98.62 153 VAL A CA 1
ATOM 1174 C C . VAL A 1 153 ? 0.539 -12.303 0.812 1.00 98.62 153 VAL A C 1
ATOM 1176 O O . VAL A 1 153 ? 0.954 -11.486 1.645 1.00 98.62 153 VAL A O 1
ATOM 1179 N N . GLY A 1 154 ? -0.317 -11.964 -0.155 1.00 98.25 154 GLY A N 1
ATOM 1180 C CA . GLY A 1 154 ? -0.961 -10.657 -0.219 1.00 98.25 154 GLY A CA 1
ATOM 1181 C C . GLY A 1 154 ? -2.107 -10.527 0.787 1.00 98.25 154 GLY A C 1
ATOM 1182 O O . GLY A 1 154 ? -2.614 -11.502 1.342 1.00 98.25 154 GLY A O 1
ATOM 1183 N N . VAL A 1 155 ? -2.572 -9.297 1.001 1.00 98.06 155 VAL A N 1
ATOM 1184 C CA . VAL A 1 155 ? -3.674 -8.999 1.933 1.00 98.06 155 VAL A CA 1
ATOM 1185 C C . VAL A 1 155 ? -4.951 -9.755 1.560 1.00 98.06 155 VAL A C 1
ATOM 1187 O O . VAL A 1 155 ? -5.608 -10.314 2.440 1.00 98.06 155 VAL A O 1
ATOM 1190 N N . LYS A 1 156 ? -5.286 -9.815 0.263 1.00 95.75 156 LYS A N 1
ATOM 1191 C CA . LYS A 1 156 ? -6.497 -10.490 -0.239 1.00 95.75 156 LYS A CA 1
ATOM 1192 C C . LYS A 1 156 ? -6.546 -11.986 0.095 1.00 95.75 156 LYS A C 1
ATOM 1194 O O . LYS A 1 156 ? -7.631 -12.544 0.179 1.00 95.75 156 LYS A O 1
ATOM 1199 N N . ASP A 1 157 ? -5.389 -12.609 0.312 1.00 95.94 157 ASP A N 1
ATOM 1200 C CA . ASP A 1 157 ? -5.279 -14.040 0.608 1.00 95.94 157 ASP A CA 1
ATOM 1201 C C . ASP A 1 157 ? -5.539 -14.336 2.100 1.00 95.94 157 ASP A C 1
ATOM 1203 O O . ASP A 1 157 ? -5.658 -15.490 2.510 1.00 95.94 157 ASP A O 1
ATOM 1207 N N . VAL A 1 158 ? -5.641 -13.292 2.935 1.00 96.25 158 VAL A N 1
ATOM 1208 C CA . VAL A 1 158 ? -5.879 -13.394 4.385 1.00 96.25 158 VAL A CA 1
ATOM 1209 C C . VAL A 1 158 ? -7.254 -12.863 4.795 1.00 96.25 158 VAL A C 1
ATOM 1211 O O . VAL A 1 158 ? -7.813 -13.331 5.796 1.00 96.25 158 VAL A O 1
ATOM 1214 N N . ILE A 1 159 ? -7.798 -11.888 4.057 1.00 92.69 159 ILE A N 1
ATOM 1215 C CA . ILE A 1 159 ? -9.097 -11.267 4.342 1.00 92.69 159 ILE A CA 1
ATOM 1216 C C . ILE A 1 159 ? -10.058 -11.387 3.153 1.00 92.69 159 ILE A C 1
ATOM 1218 O O . ILE A 1 159 ? -9.744 -11.004 2.031 1.00 92.69 159 ILE A O 1
ATOM 1222 N N . GLU A 1 160 ? -11.291 -11.815 3.418 1.00 78.81 160 GLU A N 1
ATOM 1223 C CA . GLU A 1 160 ? -12.374 -11.846 2.425 1.00 78.81 160 GLU A CA 1
ATOM 1224 C C . GLU A 1 160 ? -13.096 -10.492 2.372 1.00 78.81 160 GLU A C 1
ATOM 1226 O O . GLU A 1 160 ? -14.275 -10.355 2.711 1.00 78.81 160 GLU A O 1
ATOM 1231 N N . LYS A 1 161 ? -12.368 -9.432 2.005 1.00 71.44 161 LYS A N 1
ATOM 1232 C CA . LYS A 1 161 ? -12.921 -8.075 2.022 1.00 71.44 161 LYS A CA 1
ATOM 1233 C C . LYS A 1 161 ? -13.332 -7.593 0.636 1.00 71.44 161 LYS A C 1
ATOM 1235 O O . LYS A 1 161 ? -12.499 -7.325 -0.218 1.00 71.44 161 LYS A O 1
ATOM 1240 N N . LYS A 1 162 ? -14.633 -7.327 0.469 1.00 68.00 162 LYS A N 1
ATOM 1241 C CA . LYS A 1 162 ? -15.232 -6.806 -0.781 1.00 68.00 162 LYS A CA 1
ATOM 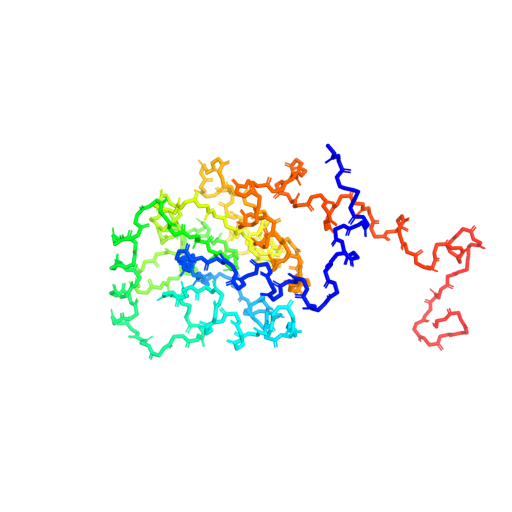1242 C C . LYS A 1 162 ? -14.755 -5.405 -1.197 1.00 68.00 162 LYS A C 1
ATOM 1244 O O . LYS A 1 162 ? -15.010 -4.982 -2.317 1.00 68.00 162 LYS A O 1
ATOM 1249 N N . LYS A 1 163 ? -14.127 -4.651 -0.289 1.00 85.00 163 LYS A N 1
ATOM 1250 C CA . LYS A 1 163 ? -13.637 -3.281 -0.515 1.00 85.00 163 LYS A CA 1
ATOM 1251 C C . LYS A 1 163 ? -12.136 -3.232 -0.235 1.00 85.00 163 LYS A C 1
ATOM 1253 O O . LYS A 1 163 ? -11.721 -2.793 0.842 1.00 85.00 163 LYS A O 1
ATOM 1258 N N . LEU A 1 164 ? -11.370 -3.733 -1.197 1.00 95.19 164 LEU A N 1
ATOM 1259 C CA . LEU A 1 164 ? -9.912 -3.748 -1.226 1.00 95.19 164 LEU A CA 1
ATOM 1260 C C . LEU A 1 164 ? -9.440 -3.105 -2.538 1.00 95.19 164 LEU A C 1
ATOM 1262 O O . LEU A 1 164 ? -9.981 -3.421 -3.594 1.00 95.19 164 LEU A O 1
ATOM 1266 N N . ILE A 1 165 ? -8.455 -2.210 -2.466 1.00 98.19 165 ILE A N 1
ATOM 1267 C CA . ILE A 1 165 ? -7.780 -1.634 -3.639 1.00 98.19 165 ILE A CA 1
ATOM 1268 C C . ILE A 1 165 ? -6.304 -2.012 -3.571 1.00 98.19 165 ILE A C 1
ATOM 1270 O O . ILE A 1 165 ? -5.678 -1.834 -2.527 1.00 98.19 165 ILE A O 1
ATOM 1274 N N . ASN A 1 166 ? -5.755 -2.486 -4.684 1.00 98.38 166 ASN A N 1
ATOM 1275 C CA . ASN A 1 166 ? -4.343 -2.821 -4.821 1.00 98.38 166 ASN A CA 1
ATOM 1276 C C . ASN A 1 166 ? -3.603 -1.712 -5.574 1.00 98.38 166 ASN A C 1
ATOM 1278 O O . ASN A 1 166 ? -3.986 -1.335 -6.681 1.00 98.38 166 ASN A O 1
ATOM 1282 N N . ILE A 1 167 ? -2.522 -1.207 -4.987 1.00 98.75 167 ILE A N 1
ATOM 1283 C CA . ILE A 1 167 ? -1.651 -0.184 -5.577 1.00 98.75 167 ILE A CA 1
ATOM 1284 C C . ILE A 1 167 ? -0.226 -0.756 -5.628 1.00 98.75 167 ILE A C 1
ATOM 1286 O O . ILE A 1 167 ? 0.593 -0.466 -4.752 1.00 98.75 167 ILE A O 1
ATOM 1290 N N . PRO A 1 168 ? 0.065 -1.641 -6.604 1.00 98.56 168 PRO A N 1
ATOM 1291 C CA . PRO A 1 168 ? 1.348 -2.332 -6.689 1.00 98.56 168 PRO A CA 1
ATOM 1292 C C . PRO A 1 168 ? 2.472 -1.441 -7.235 1.00 98.56 168 PRO A C 1
ATOM 1294 O O . PRO A 1 168 ? 2.233 -0.388 -7.829 1.00 98.56 168 PRO A O 1
ATOM 1297 N N . GLY A 1 169 ? 3.705 -1.906 -7.044 1.00 98.06 169 GLY A N 1
ATOM 1298 C CA . GLY A 1 169 ? 4.960 -1.192 -7.286 1.00 98.06 169 GLY A CA 1
ATOM 1299 C C . GLY A 1 169 ? 5.932 -1.445 -6.128 1.00 98.06 169 GLY A C 1
ATOM 1300 O O . GLY A 1 169 ? 5.499 -1.814 -5.037 1.00 98.06 169 GLY A O 1
ATOM 1301 N N . CYS A 1 170 ? 7.239 -1.281 -6.337 1.00 98.12 170 CYS A N 1
ATOM 1302 C CA . CYS A 1 170 ? 8.247 -1.567 -5.306 1.00 98.12 170 CYS A CA 1
ATOM 1303 C C . CYS A 1 170 ? 9.274 -0.425 -5.147 1.00 98.12 170 CYS A C 1
ATOM 1305 O O . CYS A 1 170 ? 10.452 -0.636 -5.432 1.00 98.12 170 CYS A O 1
ATOM 1307 N N . PRO A 1 171 ? 8.850 0.770 -4.688 1.00 98.12 171 PRO A N 1
ATOM 1308 C CA . PRO A 1 171 ? 7.480 1.155 -4.319 1.00 98.12 171 PRO A CA 1
ATOM 1309 C C . PRO A 1 171 ? 6.658 1.691 -5.512 1.00 98.12 171 PRO A C 1
ATOM 1311 O O . PRO A 1 171 ? 7.212 1.956 -6.580 1.00 98.12 171 PRO A O 1
ATOM 1314 N N . PRO A 1 172 ? 5.322 1.826 -5.390 1.00 97.75 172 PRO A N 1
ATOM 1315 C CA . PRO A 1 172 ? 4.532 2.548 -6.383 1.00 97.75 172 PRO A CA 1
ATOM 1316 C C . PRO A 1 172 ? 4.943 4.022 -6.431 1.00 97.75 172 PRO A C 1
ATOM 1318 O O . PRO A 1 172 ? 5.361 4.593 -5.425 1.00 97.75 172 PRO A O 1
ATOM 1321 N N . ASN A 1 173 ? 4.730 4.671 -7.579 1.00 96.38 173 ASN A N 1
ATOM 1322 C CA . ASN A 1 173 ? 4.758 6.130 -7.627 1.00 96.38 173 ASN A CA 1
ATOM 1323 C C . ASN A 1 173 ? 3.724 6.677 -6.613 1.00 96.38 173 ASN A C 1
ATOM 1325 O O . ASN A 1 173 ? 2.563 6.245 -6.656 1.00 96.38 173 ASN A O 1
ATOM 1329 N N . PRO A 1 174 ? 4.092 7.614 -5.716 1.00 95.06 174 PRO A N 1
ATOM 1330 C CA . PRO A 1 174 ? 3.187 8.106 -4.674 1.00 95.06 174 PRO A CA 1
ATOM 1331 C C . PRO A 1 174 ? 1.904 8.726 -5.240 1.00 95.06 174 PRO A C 1
ATOM 1333 O O . PRO A 1 174 ? 0.848 8.663 -4.606 1.00 95.06 174 PRO A O 1
ATOM 1336 N N . TYR A 1 175 ? 1.946 9.261 -6.464 1.00 94.62 175 TYR A N 1
ATOM 1337 C CA . TYR A 1 175 ? 0.770 9.823 -7.116 1.00 94.62 175 TYR A CA 1
ATOM 1338 C C . TYR A 1 175 ? -0.279 8.768 -7.481 1.00 94.62 175 TYR A C 1
ATOM 1340 O O . TYR A 1 175 ? -1.456 9.111 -7.528 1.00 94.62 175 TYR A O 1
ATOM 1348 N N . ASN A 1 176 ? 0.073 7.486 -7.635 1.00 96.44 176 ASN A N 1
ATOM 1349 C CA . ASN A 1 176 ? -0.927 6.428 -7.831 1.00 96.44 176 ASN A CA 1
ATOM 1350 C C . ASN A 1 176 ? -1.805 6.266 -6.579 1.00 96.44 176 ASN A C 1
ATOM 1352 O O . ASN A 1 176 ? -3.029 6.140 -6.679 1.00 96.44 176 ASN A O 1
ATOM 1356 N N . PHE A 1 177 ? -1.190 6.333 -5.393 1.00 96.44 177 PHE A N 1
ATOM 1357 C CA . PHE A 1 177 ? -1.894 6.338 -4.111 1.00 96.44 177 PHE A CA 1
ATOM 1358 C C . PHE A 1 177 ? -2.699 7.627 -3.919 1.00 96.44 177 PHE A C 1
ATOM 1360 O O . PHE A 1 177 ? -3.915 7.576 -3.719 1.00 96.44 177 PHE A O 1
ATOM 1367 N N . LEU A 1 178 ? -2.054 8.787 -4.064 1.00 93.88 178 LEU A N 1
ATOM 1368 C CA . LEU A 1 178 ? -2.688 10.089 -3.841 1.00 93.88 178 LEU A CA 1
ATOM 1369 C C . LEU A 1 178 ? -3.842 10.356 -4.818 1.00 93.88 178 LEU A C 1
ATOM 1371 O O . LEU A 1 178 ? -4.910 10.792 -4.390 1.00 93.88 178 LEU A O 1
ATOM 1375 N N . ALA A 1 179 ? -3.688 10.036 -6.105 1.00 92.56 179 ALA A N 1
ATOM 1376 C CA . ALA A 1 179 ? -4.751 10.191 -7.097 1.00 92.56 179 ALA A CA 1
ATOM 1377 C C . ALA A 1 179 ? -5.930 9.245 -6.829 1.00 92.56 179 ALA A C 1
ATOM 1379 O O . ALA A 1 179 ? -7.085 9.641 -7.001 1.00 92.56 179 ALA A O 1
ATOM 1380 N N . THR A 1 180 ? -5.662 8.027 -6.345 1.00 95.19 180 THR A N 1
ATOM 1381 C CA . THR A 1 180 ? -6.717 7.097 -5.912 1.00 95.19 180 THR A CA 1
ATOM 1382 C C . THR A 1 180 ? -7.522 7.692 -4.759 1.00 95.19 180 THR A C 1
ATOM 1384 O O . THR A 1 180 ? -8.754 7.708 -4.812 1.00 95.19 180 THR A O 1
ATOM 1387 N N . LEU A 1 181 ? -6.847 8.246 -3.747 1.00 92.62 181 LEU A N 1
ATOM 1388 C CA . LEU A 1 181 ? -7.510 8.921 -2.629 1.00 92.62 181 LEU A CA 1
ATOM 1389 C C . LEU A 1 181 ? -8.302 10.148 -3.088 1.00 92.62 181 LEU A C 1
ATOM 1391 O O . LEU A 1 181 ? -9.472 10.293 -2.729 1.00 92.62 181 LEU A O 1
ATOM 1395 N N . ALA A 1 182 ? -7.702 10.997 -3.924 1.00 89.94 182 ALA A N 1
ATOM 1396 C CA . ALA A 1 182 ? -8.359 12.175 -4.480 1.00 89.94 182 ALA A CA 1
ATOM 1397 C C . ALA A 1 182 ? -9.646 11.793 -5.225 1.00 89.94 182 ALA A C 1
ATOM 1399 O O . ALA A 1 182 ? -10.696 12.394 -4.990 1.00 89.94 182 ALA A O 1
ATOM 1400 N N . TYR A 1 183 ? -9.597 10.749 -6.060 1.00 92.19 183 TYR A N 1
ATOM 1401 C CA . TYR A 1 183 ? -10.770 10.236 -6.766 1.00 92.19 183 TYR A CA 1
ATOM 1402 C C . TYR A 1 183 ? -11.866 9.795 -5.789 1.00 92.19 183 TYR A C 1
ATOM 1404 O O . TYR A 1 183 ? -13.019 10.218 -5.909 1.00 92.19 183 TYR A O 1
ATOM 1412 N N . ILE A 1 184 ? -11.505 8.991 -4.783 1.00 92.12 184 ILE A N 1
ATOM 1413 C CA . ILE A 1 184 ? -12.446 8.501 -3.768 1.00 92.12 184 ILE A CA 1
ATOM 1414 C C . ILE A 1 184 ? -13.100 9.660 -3.023 1.00 92.12 184 ILE A C 1
ATOM 1416 O O . ILE A 1 184 ? -14.304 9.631 -2.764 1.00 92.12 184 ILE A O 1
ATOM 1420 N N . PHE A 1 185 ? -12.342 10.693 -2.672 1.00 88.44 185 PHE A N 1
ATOM 1421 C CA . PHE A 1 185 ? -12.868 11.780 -1.859 1.00 88.44 185 PHE A CA 1
ATOM 1422 C C . PHE A 1 185 ? -13.687 12.796 -2.641 1.00 88.44 185 PHE A C 1
ATOM 1424 O O . PHE A 1 185 ? -14.690 13.274 -2.099 1.00 88.44 185 PHE A O 1
ATOM 1431 N N . LEU A 1 186 ? -13.302 13.089 -3.883 1.00 85.44 186 LEU A N 1
ATOM 1432 C CA . LEU A 1 186 ? -14.040 13.984 -4.771 1.00 85.44 186 LEU A CA 1
ATOM 1433 C C . LEU A 1 186 ? -15.348 13.356 -5.242 1.00 85.44 186 LEU A C 1
ATOM 1435 O O . LEU A 1 186 ? -16.400 13.984 -5.157 1.00 85.44 186 LEU A O 1
ATOM 1439 N N . PHE A 1 187 ? -15.289 12.109 -5.711 1.00 88.19 187 PHE A N 1
ATOM 1440 C CA . PHE A 1 187 ? -16.432 11.456 -6.350 1.00 88.19 187 PHE A CA 1
ATOM 1441 C C . PHE A 1 187 ? -17.216 10.536 -5.411 1.00 88.19 187 PHE A C 1
ATOM 1443 O O . PHE A 1 187 ? -18.234 9.984 -5.819 1.00 88.19 187 PHE A O 1
ATOM 1450 N N . LYS A 1 188 ? -16.747 10.345 -4.168 1.00 89.69 188 LYS A N 1
ATOM 1451 C CA . LYS A 1 188 ? -17.352 9.453 -3.159 1.00 89.69 188 LYS A CA 1
ATOM 1452 C C . LYS A 1 188 ? -17.544 8.010 -3.650 1.00 89.69 188 LYS A C 1
ATOM 1454 O O . LYS A 1 188 ? -18.426 7.304 -3.169 1.00 89.69 188 LYS A O 1
ATOM 1459 N N . LYS A 1 189 ? -16.694 7.553 -4.574 1.00 92.50 189 LYS A N 1
ATOM 1460 C CA . LYS A 1 189 ? -16.731 6.208 -5.166 1.00 92.50 189 LYS A CA 1
ATOM 1461 C C . LYS A 1 189 ? -15.326 5.677 -5.438 1.00 92.50 189 LYS A C 1
ATOM 1463 O O . LYS A 1 189 ? -14.389 6.448 -5.614 1.00 92.50 189 LYS A O 1
ATOM 1468 N N . ILE A 1 190 ? -15.193 4.356 -5.487 1.00 94.81 190 ILE A N 1
ATOM 1469 C CA . ILE A 1 190 ? -13.945 3.688 -5.876 1.00 94.81 190 ILE A CA 1
ATOM 1470 C C . ILE A 1 190 ? -13.710 3.941 -7.382 1.00 94.81 190 ILE A C 1
ATOM 1472 O O . ILE A 1 190 ? -14.684 3.900 -8.144 1.00 94.81 190 ILE A O 1
ATOM 1476 N N . PRO A 1 191 ? -12.477 4.260 -7.829 1.00 95.38 191 PRO A N 1
ATOM 1477 C CA . PRO A 1 191 ? -12.176 4.359 -9.259 1.00 95.38 191 PRO A CA 1
ATOM 1478 C C . PRO A 1 191 ? -12.418 3.020 -9.966 1.00 95.38 191 PRO A C 1
ATOM 1480 O O . PRO A 1 191 ? -12.377 1.983 -9.312 1.00 95.38 191 PRO A O 1
ATOM 1483 N N . PRO A 1 192 ? -12.645 3.001 -11.291 1.00 96.69 192 PRO A N 1
ATOM 1484 C CA . PRO A 1 192 ? -12.688 1.747 -12.035 1.00 96.69 192 PRO A CA 1
ATOM 1485 C C . PRO A 1 192 ? -11.428 0.920 -11.759 1.00 96.69 192 PRO A C 1
ATOM 1487 O O . PRO A 1 192 ? -10.310 1.418 -11.923 1.00 96.69 192 PRO A O 1
ATOM 1490 N N . LEU A 1 193 ? -11.625 -0.319 -11.315 1.00 96.88 193 LEU A N 1
ATOM 1491 C CA . LEU A 1 193 ? -10.554 -1.269 -11.037 1.00 96.88 193 LEU A CA 1
ATOM 1492 C C . LEU A 1 193 ? -10.507 -2.331 -12.137 1.00 96.88 193 LEU A C 1
ATOM 1494 O O . LEU A 1 193 ? -11.526 -2.602 -12.776 1.00 96.88 193 LEU A O 1
ATOM 1498 N N . ASP A 1 194 ? -9.334 -2.904 -12.375 1.00 96.69 194 ASP A N 1
ATOM 1499 C CA . ASP A 1 194 ? -9.200 -4.146 -13.138 1.00 96.69 194 ASP A CA 1
ATOM 1500 C C . ASP A 1 194 ? -9.490 -5.387 -12.274 1.00 96.69 194 ASP A C 1
ATOM 1502 O O . ASP A 1 194 ? -9.810 -5.280 -11.086 1.00 96.69 194 ASP A O 1
ATOM 1506 N N . ASP A 1 195 ? -9.350 -6.572 -12.868 1.00 95.56 195 ASP A N 1
ATOM 1507 C CA . ASP A 1 195 ? -9.648 -7.854 -12.216 1.00 95.56 195 ASP A CA 1
ATOM 1508 C C . ASP A 1 195 ? -8.679 -8.193 -11.068 1.00 95.56 195 ASP A C 1
ATOM 1510 O O . ASP A 1 195 ? -8.952 -9.060 -10.238 1.00 95.56 195 ASP A O 1
ATOM 1514 N N . LEU A 1 196 ? -7.555 -7.476 -10.975 1.00 95.75 196 LEU A N 1
ATOM 1515 C CA . LEU A 1 196 ? -6.599 -7.572 -9.873 1.00 95.75 196 LEU A CA 1
ATOM 1516 C C . LEU A 1 196 ? -6.867 -6.527 -8.780 1.00 95.75 196 LEU A C 1
ATOM 1518 O O . LEU A 1 196 ? -6.094 -6.431 -7.823 1.00 95.75 196 LEU A O 1
ATOM 1522 N N . GLY A 1 197 ? -7.945 -5.746 -8.892 1.00 96.31 197 GLY A N 1
ATOM 1523 C CA . GLY A 1 197 ? -8.306 -4.698 -7.941 1.00 96.31 197 GLY A CA 1
ATOM 1524 C C . GLY A 1 197 ? -7.429 -3.448 -8.043 1.00 96.31 197 GLY A C 1
ATOM 1525 O O . GLY A 1 197 ? -7.342 -2.693 -7.071 1.00 96.31 197 GLY A O 1
ATOM 1526 N N . ARG A 1 198 ? -6.756 -3.226 -9.180 1.00 98.25 198 ARG A N 1
ATOM 1527 C CA . ARG A 1 198 ? -5.853 -2.085 -9.394 1.00 98.25 198 ARG A CA 1
ATOM 1528 C C . ARG A 1 198 ? -6.576 -0.939 -10.108 1.00 98.25 198 ARG A C 1
ATOM 1530 O O . ARG A 1 198 ? -7.342 -1.203 -11.034 1.00 98.25 198 ARG A O 1
ATOM 1537 N N . PRO A 1 199 ? -6.347 0.336 -9.742 1.00 98.12 199 PRO A N 1
ATOM 1538 C CA . PRO A 1 199 ? -6.956 1.465 -10.443 1.00 98.12 199 PRO A CA 1
ATOM 1539 C C . PRO A 1 199 ? -6.556 1.531 -11.925 1.00 98.12 199 PRO A C 1
ATOM 1541 O O . PRO A 1 199 ? -5.385 1.733 -12.251 1.00 98.12 199 PRO A O 1
ATOM 1544 N N . LYS A 1 200 ? -7.534 1.440 -12.837 1.00 97.56 200 LYS A N 1
ATOM 1545 C CA . LYS A 1 200 ? -7.278 1.402 -14.292 1.00 97.56 200 LYS A CA 1
ATOM 1546 C C . LYS A 1 200 ? -6.540 2.633 -14.817 1.00 97.56 200 LYS A C 1
ATOM 1548 O O . LYS A 1 200 ? -5.794 2.527 -15.777 1.00 97.56 200 LYS A O 1
ATOM 1553 N N . 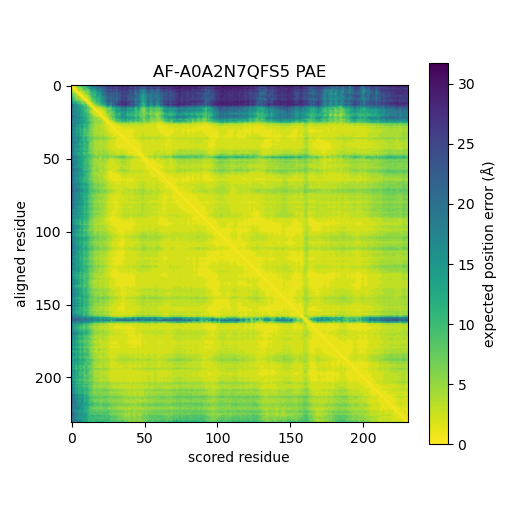PHE A 1 201 ? -6.707 3.794 -14.181 1.00 95.75 201 PHE A N 1
ATOM 1554 C CA . PHE A 1 201 ? -6.008 5.010 -14.610 1.00 95.75 201 PHE A CA 1
ATOM 1555 C C . PHE A 1 201 ? -4.479 4.920 -14.455 1.00 95.75 201 PHE A C 1
ATOM 1557 O O . PHE A 1 201 ? -3.777 5.680 -15.111 1.00 95.75 201 PHE A O 1
ATOM 1564 N N . ALA A 1 202 ? -3.982 4.041 -13.577 1.00 96.06 202 ALA A N 1
ATOM 1565 C CA . ALA A 1 202 ? -2.556 3.869 -13.301 1.00 96.06 202 ALA A CA 1
ATOM 1566 C C . ALA A 1 202 ? -2.000 2.528 -13.806 1.00 96.06 202 ALA A C 1
ATOM 1568 O O . ALA A 1 202 ? -0.807 2.433 -14.068 1.00 96.06 202 ALA A O 1
ATOM 1569 N N . TYR A 1 203 ? -2.845 1.499 -13.923 1.00 97.69 203 TYR A N 1
ATOM 1570 C CA . TYR A 1 203 ? -2.419 0.121 -14.206 1.00 97.69 203 TYR A CA 1
ATOM 1571 C C . TYR A 1 203 ? -3.183 -0.534 -15.368 1.00 97.69 203 TYR A C 1
ATOM 1573 O O . TYR A 1 203 ? -3.128 -1.752 -15.518 1.00 97.69 203 TYR A O 1
ATOM 1581 N N . GLY A 1 204 ? -3.955 0.244 -16.133 1.00 96.25 204 GLY A N 1
ATOM 1582 C CA . GLY A 1 204 ? -4.830 -0.270 -17.192 1.00 96.25 204 GLY A CA 1
ATOM 1583 C C . GLY A 1 204 ? -4.138 -0.571 -18.521 1.00 96.25 204 GLY A C 1
ATOM 1584 O O . GLY A 1 204 ? -4.719 -1.286 -19.324 1.00 96.25 204 GLY A O 1
ATOM 1585 N N . GLU A 1 205 ? -2.927 -0.056 -18.728 1.00 95.75 205 GLU A N 1
ATOM 1586 C CA . GLU A 1 205 ? -2.133 -0.232 -19.950 1.00 95.75 205 GLU A CA 1
ATOM 1587 C C . GLU A 1 205 ? -0.799 -0.902 -19.597 1.00 95.75 205 GLU A C 1
ATOM 1589 O O . GLU A 1 205 ? -0.296 -0.737 -18.475 1.00 95.75 205 GLU A O 1
ATOM 1594 N N . LEU A 1 206 ? -0.210 -1.643 -20.538 1.00 95.94 206 LEU A N 1
ATOM 1595 C CA . LEU A 1 206 ? 1.143 -2.165 -20.364 1.00 95.94 206 LEU A CA 1
ATOM 1596 C C . LEU A 1 206 ? 2.161 -1.031 -20.513 1.00 95.94 206 LEU A C 1
ATOM 1598 O O . LEU A 1 206 ? 1.973 -0.096 -21.286 1.00 95.94 206 LEU A O 1
ATOM 1602 N N . VAL A 1 207 ? 3.279 -1.131 -19.789 1.00 96.19 207 VAL A N 1
ATOM 1603 C CA . VAL A 1 207 ? 4.375 -0.154 -19.913 1.00 96.19 207 VAL A CA 1
ATOM 1604 C C . VAL A 1 207 ? 4.915 -0.125 -21.343 1.00 96.19 207 VAL A C 1
ATOM 1606 O O . VAL A 1 207 ? 5.199 0.950 -21.855 1.00 96.19 207 VAL A O 1
ATOM 1609 N N . HIS A 1 208 ? 5.025 -1.287 -21.990 1.00 96.88 208 HIS A N 1
ATOM 1610 C CA . HIS A 1 208 ? 5.544 -1.398 -23.351 1.00 96.88 208 HIS A CA 1
ATOM 1611 C C . HIS A 1 208 ? 4.663 -0.670 -24.380 1.00 96.88 208 HIS A C 1
ATOM 1613 O O . HIS A 1 208 ? 5.197 0.045 -25.218 1.00 96.88 208 HIS A O 1
ATOM 1619 N N . ASP A 1 209 ? 3.335 -0.733 -24.233 1.00 95.38 209 ASP A N 1
ATOM 1620 C CA . ASP A 1 209 ? 2.375 -0.081 -25.141 1.00 95.38 209 ASP A CA 1
ATOM 1621 C C . ASP A 1 209 ? 2.431 1.458 -25.081 1.00 95.38 209 ASP A C 1
ATOM 1623 O O . ASP A 1 209 ? 1.911 2.149 -25.957 1.00 95.38 209 ASP A O 1
ATOM 1627 N N . LEU A 1 210 ? 3.036 2.014 -24.025 1.00 93.62 210 LEU A N 1
ATOM 1628 C CA . LEU A 1 210 ? 3.205 3.454 -23.811 1.00 93.62 210 LEU A CA 1
ATOM 1629 C C . LEU A 1 210 ? 4.680 3.877 -23.760 1.00 93.62 210 LEU A C 1
ATOM 1631 O O . LEU A 1 210 ? 4.968 5.013 -23.374 1.00 93.62 210 LEU A O 1
ATOM 1635 N N . CYS A 1 211 ? 5.605 2.976 -24.093 1.00 95.81 211 CYS A N 1
ATOM 1636 C CA . CYS A 1 211 ? 7.034 3.220 -23.965 1.00 95.81 211 CYS A CA 1
ATOM 1637 C C . CYS A 1 211 ? 7.521 4.148 -25.078 1.00 95.81 211 CYS A C 1
ATOM 1639 O O . CYS A 1 211 ? 7.330 3.877 -26.257 1.00 95.81 211 CYS A O 1
ATOM 1641 N N . GLU A 1 212 ? 8.239 5.205 -24.711 1.00 96.62 212 GLU A N 1
ATOM 1642 C CA . GLU A 1 212 ? 8.861 6.143 -25.649 1.00 96.62 212 GLU A CA 1
ATOM 1643 C C . GLU A 1 212 ? 9.982 5.519 -26.494 1.00 96.62 212 GLU A C 1
ATOM 1645 O O . GLU A 1 212 ? 10.486 6.153 -27.416 1.00 96.62 212 GLU A O 1
ATOM 1650 N N . ARG A 1 213 ? 10.388 4.288 -26.162 1.00 96.56 213 ARG A N 1
ATOM 1651 C CA . ARG A 1 213 ? 11.386 3.510 -26.899 1.00 96.56 213 ARG A CA 1
ATOM 1652 C C . ARG A 1 213 ? 10.761 2.463 -27.831 1.00 96.56 213 ARG A C 1
ATOM 1654 O O . ARG A 1 213 ? 11.501 1.636 -28.358 1.00 96.56 213 ARG A O 1
ATOM 1661 N N . SER A 1 214 ? 9.437 2.465 -28.018 1.00 95.38 214 SER A N 1
ATOM 1662 C CA . SER A 1 214 ? 8.735 1.494 -28.875 1.00 95.38 214 SER A CA 1
ATOM 1663 C C . SER A 1 214 ? 9.263 1.485 -30.308 1.00 95.38 214 SER A C 1
ATOM 1665 O O . SER A 1 214 ? 9.473 0.417 -30.865 1.00 95.38 214 SER A O 1
ATOM 1667 N N . ASP A 1 215 ? 9.578 2.654 -30.867 1.00 96.38 215 ASP A N 1
ATOM 1668 C CA . ASP A 1 215 ? 10.057 2.761 -32.251 1.00 96.38 215 ASP A CA 1
ATOM 1669 C C . ASP A 1 215 ? 11.406 2.038 -32.437 1.00 96.38 215 ASP A C 1
ATOM 1671 O O . ASP A 1 215 ? 11.619 1.339 -33.423 1.00 96.38 215 ASP A O 1
ATOM 1675 N N . TYR A 1 216 ? 12.303 2.120 -31.445 1.00 97.06 216 TYR A N 1
ATOM 1676 C CA . TYR A 1 216 ? 13.558 1.362 -31.456 1.00 97.06 216 TYR A CA 1
ATOM 1677 C C . TYR A 1 216 ? 13.316 -0.148 -31.360 1.00 97.06 216 TYR A C 1
ATOM 1679 O O . TYR A 1 216 ? 14.006 -0.918 -32.026 1.00 97.06 216 TYR A O 1
ATOM 1687 N N . TYR A 1 217 ? 12.331 -0.572 -30.563 1.00 97.12 217 TYR A N 1
ATOM 1688 C CA . TYR A 1 217 ? 11.937 -1.977 -30.462 1.00 97.12 217 TYR A CA 1
ATOM 1689 C C . TYR A 1 217 ? 11.425 -2.514 -31.809 1.00 97.12 217 TYR A C 1
ATOM 1691 O O . TYR A 1 217 ? 11.879 -3.571 -32.247 1.00 97.12 217 TYR A O 1
ATOM 1699 N N . ASP A 1 218 ? 10.549 -1.766 -32.486 1.00 97.00 218 ASP A N 1
ATOM 1700 C CA . ASP A 1 218 ? 9.973 -2.140 -33.787 1.00 97.00 218 ASP A CA 1
ATOM 1701 C C . ASP A 1 218 ? 11.036 -2.217 -34.894 1.00 97.00 218 ASP A C 1
ATOM 1703 O O . ASP A 1 218 ? 10.968 -3.068 -35.783 1.00 97.00 218 ASP A O 1
ATOM 1707 N N . GLU A 1 219 ? 12.057 -1.362 -34.817 1.00 97.56 219 GLU A N 1
ATOM 1708 C CA . GLU A 1 219 ? 13.204 -1.369 -35.729 1.00 97.56 219 GLU A CA 1
ATOM 1709 C C . GLU A 1 219 ? 14.281 -2.410 -35.365 1.00 97.56 219 GLU A C 1
ATOM 1711 O O . GLU A 1 219 ? 15.281 -2.533 -36.076 1.00 97.56 219 GLU A O 1
ATOM 1716 N N . GLY A 1 220 ? 14.113 -3.161 -34.270 1.00 96.94 220 GLY A N 1
ATOM 1717 C CA . GLY A 1 220 ? 15.091 -4.148 -33.800 1.00 96.94 220 GLY A CA 1
ATOM 1718 C C . GLY A 1 220 ? 16.390 -3.537 -33.258 1.00 96.94 220 GLY A C 1
ATOM 1719 O O . GLY A 1 220 ? 17.428 -4.200 -33.247 1.00 96.94 220 GLY A O 1
ATOM 1720 N N . LYS A 1 221 ? 16.351 -2.272 -32.828 1.00 97.44 221 LYS A N 1
ATOM 1721 C CA . LYS A 1 221 ? 17.482 -1.534 -32.253 1.00 97.44 221 LYS A CA 1
ATOM 1722 C C . LYS A 1 221 ? 17.518 -1.734 -30.741 1.00 97.44 221 LYS A C 1
ATOM 1724 O O . LYS A 1 221 ? 16.832 -1.041 -29.990 1.00 97.44 221 LYS A O 1
ATOM 1729 N N . PHE A 1 222 ? 18.337 -2.681 -30.301 1.00 97.69 222 PHE A N 1
ATOM 1730 C CA . PHE A 1 222 ? 18.501 -3.021 -28.891 1.00 97.69 222 PHE A CA 1
ATOM 1731 C C . PHE A 1 222 ? 19.891 -2.643 -28.387 1.00 97.69 222 PHE A C 1
ATOM 1733 O O . PHE A 1 222 ? 20.875 -2.817 -29.097 1.00 97.69 222 PHE A O 1
ATOM 1740 N N . ALA A 1 223 ? 19.960 -2.177 -27.140 1.00 97.38 223 ALA A N 1
ATOM 1741 C CA . ALA A 1 223 ? 21.211 -2.169 -26.393 1.00 97.38 223 ALA A CA 1
ATOM 1742 C C . ALA A 1 223 ? 21.574 -3.618 -26.028 1.00 97.38 223 ALA A C 1
ATOM 1744 O O . ALA A 1 223 ? 20.740 -4.341 -25.469 1.00 97.38 223 ALA A O 1
ATOM 1745 N N . GLU A 1 224 ? 22.799 -4.041 -26.329 1.00 97.12 224 GLU A N 1
ATOM 1746 C CA . GLU A 1 224 ? 23.301 -5.389 -26.027 1.00 97.12 224 GLU A CA 1
ATOM 1747 C C . GLU A 1 224 ? 24.089 -5.410 -24.713 1.00 97.12 224 GLU A C 1
ATOM 1749 O O . GLU A 1 224 ? 24.100 -6.416 -23.996 1.00 97.12 224 GLU A O 1
ATOM 1754 N N . ALA A 1 225 ? 24.712 -4.282 -24.365 1.00 97.50 225 ALA A N 1
ATOM 1755 C CA . ALA A 1 225 ? 25.412 -4.084 -23.107 1.00 97.50 225 ALA A CA 1
ATOM 1756 C C . ALA A 1 225 ? 25.188 -2.671 -22.553 1.00 97.50 225 ALA A C 1
ATOM 1758 O O . ALA A 1 225 ? 24.999 -1.701 -23.283 1.00 97.50 225 ALA A O 1
ATOM 1759 N N . PHE A 1 226 ? 25.259 -2.531 -21.228 1.00 97.19 226 PHE A N 1
ATOM 1760 C CA . PHE A 1 226 ? 25.248 -1.208 -20.609 1.00 97.19 226 PHE A CA 1
ATOM 1761 C C . PHE A 1 226 ? 26.459 -0.390 -21.079 1.00 97.19 226 PHE A C 1
ATOM 1763 O O . PHE A 1 226 ? 27.601 -0.783 -20.842 1.00 97.19 226 PHE A O 1
ATOM 1770 N N . GLY A 1 227 ? 26.193 0.767 -21.689 1.00 96.56 227 GLY A N 1
ATOM 1771 C CA . GLY A 1 227 ? 27.208 1.712 -22.160 1.00 96.56 227 GLY A CA 1
ATOM 1772 C C . GLY A 1 227 ? 27.757 1.447 -23.564 1.00 96.56 227 GLY A C 1
ATOM 1773 O O . GLY A 1 227 ? 28.764 2.059 -23.915 1.00 96.56 227 GLY A O 1
ATOM 1774 N N . ASP A 1 228 ? 27.147 0.547 -24.343 1.00 97.38 228 ASP A N 1
ATOM 1775 C CA . ASP A 1 228 ? 27.432 0.440 -25.779 1.00 97.38 228 ASP A CA 1
ATOM 1776 C C . ASP A 1 228 ? 26.888 1.653 -26.568 1.00 97.38 228 ASP A C 1
ATOM 1778 O O . ASP A 1 228 ? 26.346 2.594 -25.995 1.00 97.38 228 ASP A O 1
ATOM 1782 N N . GLU A 1 229 ? 27.063 1.665 -27.893 1.00 96.12 229 GLU A N 1
ATOM 1783 C CA . GLU A 1 229 ? 26.583 2.764 -28.749 1.00 96.12 229 GLU A CA 1
ATOM 1784 C C . GLU A 1 229 ? 25.045 2.883 -28.780 1.00 96.12 229 GLU A C 1
ATOM 1786 O O . GLU A 1 229 ? 24.517 3.966 -29.036 1.00 96.12 229 GLU A O 1
ATOM 1791 N N . GLY A 1 230 ? 24.322 1.789 -28.522 1.00 92.25 230 GLY A N 1
ATOM 1792 C CA . GLY A 1 230 ? 22.859 1.749 -28.523 1.00 92.25 230 GLY A CA 1
ATOM 1793 C C . GLY A 1 230 ? 22.207 2.122 -27.186 1.00 92.25 230 GLY A C 1
ATOM 1794 O O . GLY A 1 230 ? 21.005 2.401 -27.171 1.00 92.25 230 GLY A O 1
ATOM 1795 N N . HIS A 1 231 ? 22.961 2.110 -26.081 1.00 92.69 231 HIS A N 1
ATOM 1796 C CA . HIS A 1 231 ? 22.500 2.384 -24.713 1.00 92.69 231 HIS A CA 1
ATOM 1797 C C . HIS A 1 231 ? 22.522 3.872 -24.332 1.00 92.69 231 HIS A C 1
ATOM 1799 O O . HIS A 1 231 ? 21.434 4.380 -23.960 1.00 92.69 231 HIS A O 1
#